Protein AF-A0AAV0UCT6-F1 (afdb_monomer_lite)

Organism: NCBI:txid86335

Sequence (221 aa):
MMLQVTSLDAALQLFTTVQDNVTNFAAKSTTKPVVVLYLPQEPDRKQKRELQKLLVPIAFLFRGRDDITLVQLSLSEITQSSLAVFKNRTEVVRVTMGSELKDWINTLAKQIGWSPDCPDETQVHNYLSPINAEELLGTKSVQRIKDVHDFPGHIACDDASESELVVPVLSKQRDVIALIDLDCPQKNGFSAEDERTLVKVARIMADACDWDNVKMRYTQP

InterPro domains:
  IPR000614 Free Met sulfoxide reductase conserved site [PS01320] (147-164)
  IPR029016 GAF-like domain superfamily [G3DSA:3.30.450.40] (136-208)

Radius of gyration: 20.02 Å; chains: 1; bounding box: 49×29×54 Å

pLDDT: mean 78.7, std 13.97, range [35.66, 96.12]

Secondary structure (DSSP, 8-state):
------HHHHHHTTSEEE-TT---HHHHTTTS-EEEEEEESS--HHHHHHHHHTHHHHHHHHTT-SSSEEEEEEETT--S-EEEEEETTEEEEEEEBTB-HHHHHHHHHHHH--BTTB-SGGGGGGTTS-TTHHHHHHH---EEES-GGGSTT---SSTT-SEEEEEEEE-TT--EEEEEEEEESSTT---HHHHHHHHHHHHHHHHHS-GGGS-------

Foldseek 3Di:
DDDPQDLLNVLCVLAAEDDPVPPQLLVVQEQAKEKEKEEAQDDDPVQVVLSVVCSQVSSQFRPPDPRYHHHYYYDNPDPWIKIWIHHNSDGPDIDTRPPPPLVRSQVVCVPRNGGPNARDSLQPLQSQADPPNVCCQPVVDKDWFQAQVVRPSHDHPDNLFGIKTKHFQAAPVRFGADIDIDGDNHGRPDDVVNNVVVNVVSPCVNVVDPSVVVPDGPDGD

Structure (mmCIF, N/CA/C/O backbone):
data_AF-A0AAV0UCT6-F1
#
_entry.id   AF-A0AAV0UCT6-F1
#
loop_
_atom_site.group_PDB
_atom_site.id
_atom_site.type_symbol
_atom_site.label_atom_id
_atom_site.label_alt_id
_atom_site.label_comp_id
_atom_site.label_asym_id
_atom_site.label_entity_id
_atom_site.label_seq_id
_atom_site.pdbx_PDB_ins_code
_atom_site.Cartn_x
_atom_site.Cartn_y
_atom_site.Cartn_z
_atom_site.occupancy
_atom_site.B_iso_or_equiv
_atom_site.auth_seq_id
_atom_site.auth_comp_id
_atom_site.auth_asym_id
_atom_site.auth_atom_id
_atom_site.pdbx_PDB_model_num
ATOM 1 N N . MET A 1 1 ? -26.971 -5.515 -14.403 1.00 35.66 1 MET A N 1
ATOM 2 C CA . MET A 1 1 ? -25.983 -4.423 -14.306 1.00 35.66 1 MET A CA 1
ATOM 3 C C . MET A 1 1 ? -25.075 -4.764 -13.133 1.00 35.66 1 MET A C 1
ATOM 5 O O . MET A 1 1 ? -25.523 -4.654 -12.001 1.00 35.66 1 MET A O 1
ATOM 9 N N . MET A 1 2 ? -23.890 -5.332 -13.378 1.00 38.28 2 MET A N 1
ATOM 10 C CA . MET A 1 2 ? -22.922 -5.572 -12.300 1.00 38.28 2 MET A CA 1
ATOM 11 C C . MET A 1 2 ? -22.392 -4.209 -11.852 1.00 38.28 2 MET A C 1
ATOM 13 O O . MET A 1 2 ? -21.834 -3.481 -12.669 1.00 38.28 2 MET A O 1
ATOM 17 N N . LEU A 1 3 ? -22.624 -3.840 -10.592 1.00 42.44 3 LEU A N 1
ATOM 18 C CA . LEU A 1 3 ? -21.946 -2.702 -9.974 1.00 42.44 3 LEU A CA 1
ATOM 19 C C . LEU A 1 3 ? -20.446 -3.012 -10.000 1.00 42.44 3 LEU A C 1
ATOM 21 O O . LEU A 1 3 ? -20.015 -3.994 -9.399 1.00 42.44 3 LEU A O 1
ATOM 25 N N . GLN A 1 4 ? -19.665 -2.227 -10.743 1.00 45.09 4 GLN A N 1
ATOM 26 C CA . GLN A 1 4 ? -18.210 -2.301 -10.653 1.00 45.09 4 GLN A CA 1
ATOM 27 C C . GLN A 1 4 ? -17.818 -1.893 -9.231 1.00 45.09 4 GLN A C 1
ATOM 29 O O . GLN A 1 4 ? -18.042 -0.752 -8.834 1.00 45.09 4 GLN A O 1
ATOM 34 N N . VAL A 1 5 ? -17.278 -2.841 -8.465 1.00 54.28 5 VAL A N 1
ATOM 35 C CA . VAL A 1 5 ? -16.683 -2.587 -7.150 1.00 54.28 5 VAL A CA 1
ATOM 36 C C . VAL A 1 5 ? -15.477 -1.681 -7.379 1.00 54.28 5 VAL A C 1
ATOM 38 O O . VAL A 1 5 ? -14.562 -2.047 -8.117 1.00 54.28 5 VAL A O 1
ATOM 41 N N . THR A 1 6 ? -15.492 -0.477 -6.812 1.00 65.81 6 THR A N 1
ATOM 42 C CA . THR A 1 6 ? -14.347 0.433 -6.910 1.00 65.81 6 THR A CA 1
ATOM 43 C C . THR A 1 6 ? -13.219 -0.045 -5.995 1.00 65.81 6 THR A C 1
ATOM 45 O O . THR A 1 6 ? -13.454 -0.788 -5.041 1.00 65.81 6 THR A O 1
ATOM 48 N N . SER A 1 7 ? -11.982 0.405 -6.228 1.00 63.56 7 SER A N 1
ATOM 49 C CA . SER A 1 7 ? -10.866 0.088 -5.325 1.00 63.56 7 SER A CA 1
ATOM 50 C C . SER A 1 7 ? -11.164 0.524 -3.884 1.00 63.56 7 SER A C 1
ATOM 52 O O . SER A 1 7 ? -10.821 -0.195 -2.950 1.00 63.56 7 SER A O 1
ATOM 54 N N . LEU A 1 8 ? -11.881 1.646 -3.711 1.00 68.25 8 LEU A N 1
ATOM 55 C CA . LEU A 1 8 ? -12.386 2.121 -2.418 1.00 68.25 8 LEU A CA 1
ATOM 56 C C . LEU A 1 8 ? -13.357 1.147 -1.770 1.00 68.25 8 LEU A C 1
ATOM 58 O O . LEU A 1 8 ? -13.192 0.835 -0.595 1.00 68.25 8 LEU A O 1
ATOM 62 N N . ASP A 1 9 ? -14.304 0.613 -2.532 1.00 72.44 9 ASP A N 1
ATOM 63 C CA . ASP A 1 9 ? -15.238 -0.383 -2.011 1.00 72.44 9 ASP A CA 1
ATOM 64 C C . ASP A 1 9 ? -14.500 -1.649 -1.553 1.00 72.44 9 ASP A C 1
ATOM 66 O O . ASP A 1 9 ? -14.828 -2.199 -0.506 1.00 72.44 9 ASP A O 1
ATOM 70 N N . ALA A 1 10 ? -13.465 -2.080 -2.282 1.00 70.00 10 ALA A N 1
ATOM 71 C CA . ALA A 1 10 ? -12.645 -3.230 -1.901 1.00 70.00 10 ALA A CA 1
ATOM 72 C C . ALA A 1 10 ? -11.823 -2.985 -0.619 1.00 70.00 10 ALA A C 1
ATOM 74 O O . ALA A 1 10 ? -11.766 -3.857 0.243 1.00 70.00 10 ALA A O 1
ATOM 75 N N . ALA A 1 11 ? -11.223 -1.803 -0.439 1.00 72.62 11 ALA A N 1
ATOM 76 C CA . ALA A 1 11 ? -10.505 -1.491 0.803 1.00 72.62 11 ALA A CA 1
ATOM 77 C C . ALA A 1 11 ? -11.456 -1.339 1.998 1.00 72.62 11 ALA A C 1
ATOM 79 O O . ALA A 1 11 ? -11.152 -1.796 3.098 1.00 72.62 11 ALA A O 1
ATOM 80 N N . LEU A 1 12 ? -12.635 -0.743 1.790 1.00 81.12 12 LEU A N 1
ATOM 81 C CA . LEU A 1 12 ? -13.651 -0.621 2.834 1.00 81.12 12 LEU A CA 1
ATOM 82 C C . LEU A 1 12 ? -14.215 -1.983 3.262 1.00 81.12 12 LEU A C 1
ATOM 84 O O . LEU A 1 12 ? -14.676 -2.098 4.394 1.00 81.12 12 LEU A O 1
ATOM 88 N N . GLN A 1 13 ? -14.124 -3.026 2.430 1.00 84.25 13 GLN A N 1
ATOM 89 C CA . GLN A 1 13 ? -14.485 -4.396 2.826 1.00 84.25 13 GLN A CA 1
ATOM 90 C C . GLN A 1 13 ? -13.570 -4.984 3.911 1.00 84.25 13 GLN A C 1
ATOM 92 O O . GLN A 1 13 ? -13.975 -5.941 4.568 1.00 84.25 13 GLN A O 1
ATOM 97 N N . LEU A 1 14 ? -12.385 -4.409 4.160 1.00 83.88 14 LEU A N 1
ATOM 98 C CA . LEU A 1 14 ? -11.574 -4.770 5.331 1.00 83.88 14 LEU A CA 1
ATOM 99 C C . LEU A 1 14 ? -12.285 -4.417 6.647 1.00 83.88 14 LEU A C 1
ATOM 101 O O . LEU A 1 14 ? -12.036 -5.041 7.676 1.00 83.88 14 LEU A O 1
ATOM 105 N N . PHE A 1 15 ? -13.175 -3.420 6.625 1.00 89.25 15 PHE A N 1
ATOM 106 C CA . PHE A 1 15 ? -13.893 -2.944 7.797 1.00 89.25 15 PHE A CA 1
ATOM 107 C C . PHE A 1 15 ? -15.280 -3.571 7.887 1.00 89.25 15 PHE A C 1
ATOM 109 O O . PHE A 1 15 ? -16.102 -3.470 6.974 1.00 89.25 15 PHE A O 1
ATOM 116 N N . THR A 1 16 ? -15.600 -4.122 9.056 1.00 90.00 16 THR A N 1
ATOM 117 C CA . THR A 1 16 ? -16.972 -4.553 9.336 1.00 90.00 16 THR A CA 1
ATOM 118 C C . THR A 1 16 ? -17.859 -3.327 9.552 1.00 90.00 16 THR A C 1
ATOM 120 O O . THR A 1 16 ? -17.607 -2.532 10.459 1.00 90.00 16 THR A O 1
ATOM 123 N N . THR A 1 17 ? -18.908 -3.168 8.744 1.00 88.62 17 THR A N 1
ATOM 124 C CA . THR A 1 17 ? -19.883 -2.081 8.912 1.00 88.62 17 THR A CA 1
ATOM 125 C C . THR A 1 17 ? -20.728 -2.297 10.156 1.00 88.62 17 THR A C 1
ATOM 127 O O . THR A 1 17 ? -21.303 -3.368 10.354 1.00 88.62 17 THR A O 1
ATOM 130 N N . VAL A 1 18 ? -20.829 -1.264 10.986 1.00 87.19 18 VAL A N 1
ATOM 131 C CA . VAL A 1 18 ? -21.624 -1.281 12.212 1.00 87.19 18 VAL A CA 1
ATOM 132 C C . VAL A 1 18 ? -22.721 -0.223 12.138 1.00 87.19 18 VAL A C 1
ATOM 134 O O . VAL A 1 18 ? -22.482 0.898 11.702 1.00 87.19 18 VAL A O 1
ATOM 137 N N . GLN A 1 19 ? -23.931 -0.604 12.557 1.00 73.88 19 GLN A N 1
ATOM 138 C CA . GLN A 1 19 ? -25.081 0.295 12.682 1.00 73.88 19 GLN A CA 1
ATOM 139 C C . GLN A 1 19 ? -25.091 0.992 14.055 1.00 73.88 19 GLN A C 1
ATOM 141 O O . GLN A 1 19 ? -24.627 0.420 15.046 1.00 73.88 19 GLN A O 1
ATOM 146 N N . ASP A 1 20 ? -25.673 2.191 14.101 1.00 59.75 20 ASP A N 1
ATOM 147 C CA . ASP A 1 20 ? -25.663 3.205 15.178 1.00 59.75 20 ASP A CA 1
ATOM 148 C C . ASP A 1 20 ? -25.891 2.701 16.612 1.00 59.75 20 ASP A C 1
ATOM 150 O O . ASP A 1 20 ? -25.432 3.309 17.578 1.00 59.75 20 ASP A O 1
ATOM 154 N N . ASN A 1 21 ? -26.538 1.549 16.779 1.00 55.75 21 ASN A N 1
ATOM 155 C CA . ASN A 1 21 ? -26.885 0.989 18.086 1.00 55.75 21 ASN A CA 1
ATOM 156 C C . ASN A 1 21 ? -25.734 0.224 18.773 1.00 55.75 21 ASN A C 1
ATOM 158 O O . ASN A 1 21 ? -25.908 -0.269 19.888 1.00 55.75 21 ASN A O 1
ATOM 162 N N . VAL A 1 22 ? -24.559 0.097 18.141 1.00 56.59 22 VAL A N 1
ATOM 163 C CA . VAL A 1 22 ? -23.404 -0.647 18.682 1.00 56.59 22 VAL A CA 1
ATOM 164 C C . VAL A 1 22 ? -22.189 0.273 18.850 1.00 56.59 22 VAL A C 1
ATOM 166 O O . VAL A 1 22 ? -21.146 0.092 18.230 1.00 56.59 22 VAL A O 1
ATOM 169 N N . THR A 1 23 ? -22.319 1.274 19.717 1.00 61.88 23 THR A N 1
ATOM 170 C CA . THR A 1 23 ? -21.329 2.352 19.915 1.00 61.88 23 THR A CA 1
ATOM 171 C C . THR A 1 23 ? -20.279 2.084 20.994 1.00 61.88 23 THR A C 1
ATOM 173 O O . THR A 1 23 ? -19.326 2.850 21.122 1.00 61.88 23 THR A O 1
ATOM 176 N N . ASN A 1 24 ? -20.373 0.989 21.759 1.00 79.00 24 ASN A N 1
ATOM 177 C CA . ASN A 1 24 ? -19.387 0.708 22.809 1.00 79.00 24 ASN A CA 1
ATOM 178 C C . ASN A 1 24 ? -18.136 -0.015 22.267 1.00 79.00 24 ASN A C 1
ATOM 180 O O . ASN A 1 24 ? -17.818 -1.138 22.664 1.00 79.00 24 ASN A O 1
ATOM 184 N N . PHE A 1 25 ? -17.426 0.625 21.332 1.00 8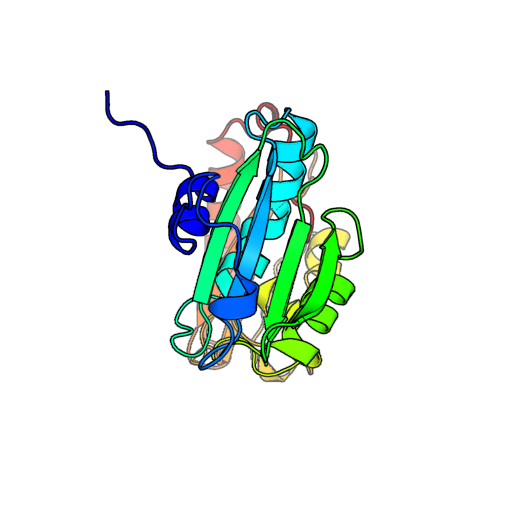3.81 25 PHE A N 1
ATOM 185 C CA . PHE A 1 25 ? -16.155 0.126 20.787 1.00 83.81 25 PHE A CA 1
ATOM 186 C C . PHE A 1 25 ? -15.089 -0.040 21.874 1.00 83.81 25 PHE A C 1
ATOM 188 O O . PHE A 1 25 ? -14.307 -0.987 21.839 1.00 83.81 25 PHE A O 1
ATOM 195 N N . ALA A 1 26 ? -15.133 0.817 22.895 1.00 79.75 26 ALA A N 1
ATOM 196 C CA . ALA A 1 26 ? -14.354 0.672 24.114 1.00 79.75 26 ALA A CA 1
ATOM 197 C C . ALA A 1 26 ? -14.572 -0.702 24.777 1.00 79.75 26 ALA A C 1
ATOM 199 O O . ALA A 1 26 ? -13.616 -1.435 25.007 1.00 79.75 26 ALA A O 1
ATOM 200 N N . ALA A 1 27 ? -15.812 -1.124 25.030 1.00 81.56 27 ALA A N 1
ATOM 201 C CA . ALA A 1 27 ? -16.064 -2.434 25.637 1.00 81.56 27 ALA A CA 1
ATOM 202 C C . ALA A 1 27 ? -15.547 -3.612 24.792 1.00 81.56 27 ALA A C 1
ATOM 204 O O . ALA A 1 27 ? -15.222 -4.658 25.355 1.00 81.56 27 ALA A O 1
ATOM 205 N N . LYS A 1 28 ? -15.441 -3.439 23.468 1.00 81.81 28 LYS A N 1
ATOM 206 C CA . LYS A 1 28 ? -14.914 -4.448 22.539 1.00 81.81 28 LYS A CA 1
ATOM 207 C C . LYS A 1 28 ? -13.382 -4.501 22.487 1.00 81.81 28 LYS A C 1
ATOM 209 O O . LYS A 1 28 ? -12.846 -5.499 22.022 1.00 81.81 28 LYS A O 1
ATOM 214 N N . SER A 1 29 ? -12.674 -3.488 22.991 1.00 86.25 29 SER A N 1
ATOM 215 C CA . SER A 1 29 ? -11.206 -3.408 22.936 1.00 86.25 29 SER A CA 1
ATOM 216 C C . SER A 1 29 ? -10.485 -4.062 24.122 1.00 86.25 29 SER A C 1
ATOM 218 O O . SER A 1 29 ? -9.395 -3.644 24.514 1.00 86.25 29 SER A O 1
ATOM 220 N N . THR A 1 30 ? -11.106 -5.072 24.736 1.00 83.06 30 THR A N 1
ATOM 221 C CA . THR A 1 30 ? -10.567 -5.793 25.902 1.00 83.06 30 THR A CA 1
ATOM 222 C C . THR A 1 30 ? -9.551 -6.867 25.536 1.00 83.06 30 THR A C 1
ATOM 224 O O . THR A 1 30 ? -8.668 -7.148 26.338 1.00 83.06 30 THR A O 1
ATOM 227 N N . THR A 1 31 ? -9.677 -7.478 24.356 1.00 85.62 31 THR A N 1
ATOM 228 C CA . THR A 1 31 ? -8.807 -8.575 23.900 1.00 85.62 31 THR A CA 1
ATOM 229 C C . THR A 1 31 ? -7.860 -8.144 22.789 1.00 85.62 31 THR A C 1
ATOM 231 O O . THR A 1 31 ? -6.692 -8.518 22.805 1.00 85.62 31 THR A O 1
ATOM 234 N N . LYS A 1 32 ? -8.353 -7.350 21.836 1.00 92.31 32 LYS A N 1
ATOM 235 C CA . LYS A 1 32 ? -7.601 -6.811 20.700 1.00 92.31 32 LYS A CA 1
ATOM 236 C C . LYS A 1 32 ? -7.924 -5.326 20.535 1.00 92.31 32 LYS A C 1
ATOM 238 O O . LYS A 1 32 ? -9.047 -4.923 20.855 1.00 92.31 32 LYS A O 1
ATOM 243 N N . PRO A 1 33 ? -6.985 -4.494 20.052 1.00 95.44 33 PRO A N 1
ATOM 244 C CA . PRO A 1 33 ? -7.296 -3.119 19.690 1.00 95.44 33 PRO A CA 1
ATOM 245 C C . PRO A 1 33 ? -8.432 -3.070 18.665 1.00 95.44 33 PRO A C 1
ATOM 247 O O . PRO A 1 33 ? -8.480 -3.885 17.743 1.00 95.44 33 PRO A O 1
ATOM 250 N N . VAL A 1 34 ? -9.334 -2.102 18.812 1.00 94.81 34 VAL A N 1
ATOM 251 C CA . VAL A 1 34 ? -10.403 -1.850 17.839 1.00 94.81 34 VAL A CA 1
ATOM 252 C C . VAL A 1 34 ? -10.076 -0.560 17.109 1.00 94.81 34 VAL A C 1
ATOM 254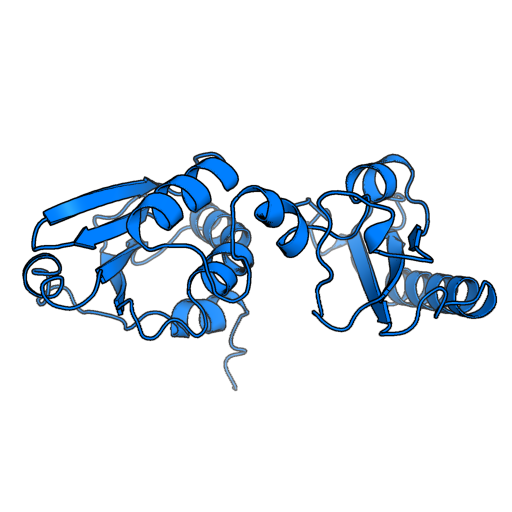 O O . VAL A 1 34 ? -9.967 0.493 17.736 1.00 94.81 34 VAL A O 1
ATOM 257 N N . VAL A 1 35 ? -9.923 -0.642 15.795 1.00 94.00 35 VAL A N 1
ATOM 258 C CA . VAL A 1 35 ? -9.739 0.508 14.918 1.00 94.00 35 VAL A CA 1
ATOM 259 C C . VAL A 1 35 ? -11.082 0.836 14.280 1.00 94.00 35 VAL A C 1
ATOM 261 O O . VAL A 1 35 ? -11.684 -0.005 13.611 1.00 94.00 35 VAL A O 1
ATOM 264 N N . VAL A 1 36 ? -11.561 2.056 14.508 1.00 93.25 36 VAL A N 1
ATOM 265 C CA . VAL A 1 36 ? -12.860 2.525 14.021 1.00 93.25 36 VAL A CA 1
ATOM 266 C C . VAL A 1 36 ? -12.653 3.602 12.970 1.00 93.25 36 VAL A C 1
ATOM 268 O O . VAL A 1 36 ? -12.118 4.666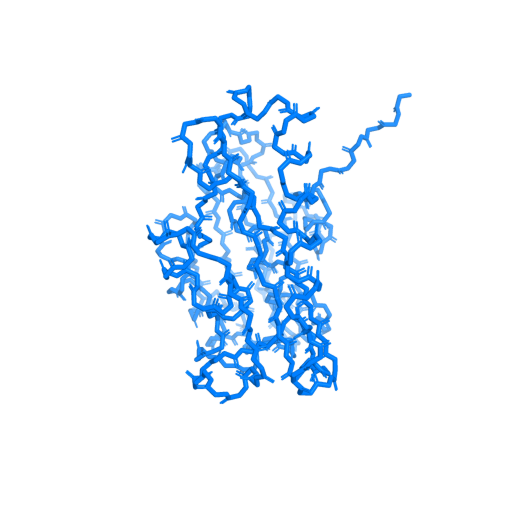 13.278 1.00 93.25 36 VAL A O 1
ATOM 271 N N . LEU A 1 37 ? -13.093 3.328 11.744 1.00 92.12 37 LEU A N 1
ATOM 272 C CA . LEU A 1 37 ? -13.183 4.282 10.648 1.00 92.12 37 LEU A CA 1
ATOM 273 C C . LEU A 1 37 ? -14.532 5.002 10.714 1.00 92.12 37 LEU A C 1
ATOM 275 O O . LEU A 1 37 ? -15.584 4.411 10.481 1.00 92.12 37 LEU A O 1
ATOM 279 N N . TYR A 1 38 ? -14.493 6.286 11.032 1.00 91.38 38 TYR A N 1
ATOM 280 C CA . TYR A 1 38 ? -15.647 7.173 11.037 1.00 91.38 38 TYR A CA 1
ATOM 281 C C . TYR A 1 38 ? -15.768 7.840 9.671 1.00 91.38 38 TYR A C 1
ATOM 283 O O . TYR A 1 38 ? -14.811 8.468 9.210 1.00 91.38 38 TYR A O 1
ATOM 291 N N . LEU A 1 39 ? -16.936 7.722 9.041 1.00 89.69 39 LEU A N 1
ATOM 292 C CA . LEU A 1 39 ? -17.226 8.274 7.718 1.00 89.69 39 LEU A CA 1
ATOM 293 C C . LEU A 1 39 ? -18.495 9.141 7.747 1.00 89.69 39 LEU A C 1
ATOM 295 O O . LEU A 1 39 ? -19.440 8.826 8.473 1.00 89.69 39 LEU A O 1
ATOM 299 N N . PRO A 1 40 ? -18.564 10.207 6.935 1.00 88.94 40 PRO A N 1
ATOM 300 C CA . PRO A 1 40 ? -19.839 10.827 6.596 1.00 88.94 40 PRO A CA 1
ATOM 301 C C . PRO A 1 40 ? -20.751 9.806 5.907 1.00 88.94 40 PRO A C 1
ATOM 303 O O . PRO A 1 40 ? -20.285 9.057 5.049 1.00 88.94 40 PRO A O 1
ATOM 306 N N . GLN A 1 41 ? -22.043 9.793 6.240 1.00 86.69 41 GLN A N 1
ATOM 307 C CA . GLN A 1 41 ? -23.016 8.886 5.611 1.00 86.69 41 GLN A CA 1
ATOM 308 C C . GLN A 1 41 ? -23.176 9.137 4.101 1.00 86.69 41 GLN A C 1
ATOM 310 O O . GLN A 1 41 ? -23.292 8.196 3.319 1.00 86.69 41 GLN A O 1
ATOM 315 N N . GLU A 1 42 ? -23.117 10.402 3.684 1.00 85.69 42 GLU A N 1
ATOM 316 C CA . GLU A 1 42 ? -23.150 10.810 2.279 1.00 85.69 42 GLU A CA 1
ATOM 317 C C . GLU A 1 42 ? -21.969 11.742 1.986 1.00 85.69 42 GLU A C 1
ATOM 319 O O . GLU A 1 42 ? -22.114 12.965 2.006 1.00 85.69 42 GLU A O 1
ATOM 324 N N . PRO A 1 43 ? -20.765 11.189 1.748 1.00 81.38 43 PRO A N 1
ATOM 325 C CA . PRO A 1 43 ? -19.588 12.014 1.574 1.00 81.38 43 PRO A CA 1
ATOM 326 C C . PRO A 1 43 ? -19.659 12.786 0.252 1.00 81.38 43 PRO A C 1
ATOM 328 O O . PRO A 1 43 ? -19.954 12.229 -0.815 1.00 81.38 43 PRO A O 1
ATOM 331 N N . ASP A 1 44 ? -19.338 14.073 0.319 1.00 80.88 44 ASP A N 1
ATOM 332 C CA . ASP A 1 44 ? -19.227 14.946 -0.837 1.00 80.88 44 ASP A CA 1
ATOM 333 C C . ASP A 1 44 ? -18.035 14.550 -1.736 1.00 80.88 44 ASP A C 1
ATOM 335 O O . ASP A 1 44 ? -17.228 13.656 -1.449 1.00 80.88 44 ASP A O 1
ATOM 339 N N . ARG A 1 45 ? -17.902 15.228 -2.879 1.00 73.00 45 ARG A N 1
ATOM 340 C CA . ARG A 1 45 ? -16.832 14.942 -3.847 1.00 73.00 45 ARG A CA 1
ATOM 341 C C . ARG A 1 45 ? -15.424 15.149 -3.269 1.00 73.00 45 ARG A C 1
ATOM 343 O O . ARG A 1 45 ? -14.498 14.454 -3.688 1.00 73.00 45 ARG A O 1
ATOM 350 N N . LYS A 1 46 ? -15.241 16.114 -2.366 1.00 74.94 46 LYS A N 1
ATOM 351 C CA . LYS A 1 46 ? -13.949 16.414 -1.739 1.00 74.94 46 LYS A CA 1
ATOM 352 C C . LYS A 1 46 ? -13.597 15.313 -0.741 1.00 74.94 46 LYS A C 1
ATOM 354 O O . LYS A 1 46 ? -12.511 14.753 -0.832 1.00 74.94 46 LYS A O 1
ATOM 359 N N . GLN A 1 47 ? -14.534 14.939 0.124 1.00 77.88 47 GLN A N 1
ATOM 360 C CA . GLN A 1 47 ? -14.383 13.867 1.107 1.00 77.88 47 GLN A CA 1
ATOM 361 C C . GLN A 1 47 ? -14.083 12.519 0.435 1.00 77.88 47 GLN A C 1
ATOM 363 O O . GLN A 1 47 ? -13.170 11.814 0.859 1.00 77.88 47 GLN A O 1
ATOM 368 N N . LYS A 1 48 ? -14.763 12.191 -0.674 1.00 74.62 48 LYS A N 1
ATOM 369 C CA . LYS A 1 48 ? -14.464 10.985 -1.471 1.00 74.62 48 LYS A CA 1
ATOM 370 C C . LYS A 1 48 ? -13.043 10.979 -2.038 1.00 74.62 48 LYS A C 1
ATOM 372 O O . LYS A 1 48 ? -12.384 9.945 -2.009 1.00 74.62 48 LYS A O 1
ATOM 377 N N . ARG A 1 49 ? -12.556 12.119 -2.539 1.00 69.69 49 ARG A N 1
ATOM 378 C CA . ARG A 1 49 ? -11.180 12.247 -3.049 1.00 69.69 49 ARG A CA 1
ATOM 379 C C . ARG A 1 49 ? -10.135 12.098 -1.949 1.00 69.69 49 ARG A C 1
ATOM 381 O O . ARG A 1 49 ? -9.123 11.453 -2.184 1.00 69.69 49 ARG A O 1
ATOM 388 N N . GLU A 1 50 ? -10.375 12.667 -0.770 1.00 71.62 50 GLU A N 1
ATOM 389 C CA . GLU A 1 50 ? -9.462 12.491 0.364 1.00 71.62 50 GLU A CA 1
ATOM 390 C C . GLU A 1 50 ? -9.408 11.026 0.815 1.00 71.62 50 GLU A C 1
ATOM 392 O O . GLU A 1 50 ? -8.322 10.488 0.991 1.00 71.62 50 GLU A O 1
ATOM 397 N N . LEU A 1 51 ? -10.551 10.334 0.888 1.00 73.62 51 LEU A N 1
ATOM 398 C CA . LEU A 1 51 ? -10.588 8.897 1.191 1.00 73.62 51 LEU A CA 1
ATOM 399 C C . LEU A 1 51 ? -9.832 8.048 0.159 1.00 73.62 51 LEU A C 1
ATOM 401 O O . LEU A 1 51 ? -9.147 7.101 0.532 1.00 73.62 51 LEU A O 1
ATOM 405 N N . GLN A 1 52 ? -9.918 8.393 -1.130 1.00 70.69 52 GLN A N 1
ATOM 406 C CA . GLN A 1 52 ? -9.213 7.668 -2.193 1.00 70.69 52 GLN A CA 1
ATOM 407 C C . GLN A 1 52 ? -7.688 7.726 -2.059 1.00 70.69 52 GLN A C 1
ATOM 409 O O . GLN A 1 52 ? -7.031 6.728 -2.338 1.00 70.69 52 GLN A O 1
ATOM 414 N N . LYS A 1 53 ? -7.121 8.850 -1.604 1.00 68.00 53 LYS A N 1
ATOM 415 C CA . LYS A 1 53 ? -5.666 8.975 -1.382 1.00 68.00 53 LYS A CA 1
ATOM 416 C C . LYS A 1 53 ? -5.159 8.035 -0.290 1.00 68.00 53 LYS A C 1
ATOM 418 O O . LYS A 1 53 ? -4.012 7.616 -0.299 1.00 68.00 53 LYS A O 1
ATOM 423 N N . LEU A 1 54 ? -6.034 7.702 0.650 1.00 66.31 54 LEU A N 1
ATOM 424 C CA . LEU A 1 54 ? -5.707 6.925 1.839 1.00 66.31 54 LEU A CA 1
ATOM 425 C C . LEU A 1 54 ? -5.933 5.429 1.640 1.00 66.31 54 LEU A C 1
ATOM 427 O O . LEU A 1 54 ? -5.587 4.638 2.510 1.00 66.31 54 LEU A O 1
ATOM 431 N N . LEU A 1 55 ? -6.497 5.046 0.494 1.00 66.94 55 LEU A N 1
ATOM 432 C CA . LEU A 1 55 ? -6.836 3.676 0.151 1.00 66.94 55 LEU A CA 1
ATOM 433 C C . LEU A 1 55 ? -5.664 2.719 0.353 1.00 66.94 55 LEU A C 1
ATOM 435 O O . LEU A 1 55 ? -5.783 1.734 1.075 1.00 66.94 55 LEU A O 1
ATOM 439 N N . VAL A 1 56 ? -4.556 3.023 -0.318 1.00 64.50 56 VAL A N 1
ATOM 440 C CA . VAL A 1 56 ? -3.365 2.180 -0.352 1.00 64.50 56 VAL A CA 1
ATOM 441 C C . VAL A 1 56 ? -2.740 2.105 1.046 1.00 64.50 56 VAL A C 1
ATOM 443 O O . VAL A 1 56 ? -2.638 0.994 1.558 1.00 64.50 56 VAL A O 1
ATOM 446 N N . PRO A 1 57 ? -2.472 3.229 1.744 1.00 66.38 57 PRO A N 1
ATOM 447 C CA . PRO A 1 57 ? -1.990 3.205 3.126 1.00 66.38 57 PRO A CA 1
ATOM 448 C C . PRO A 1 57 ? -2.868 2.425 4.115 1.00 66.38 57 PRO A C 1
ATOM 450 O O . PRO A 1 57 ? -2.357 1.670 4.938 1.00 66.38 57 PRO A O 1
ATOM 453 N N . ILE A 1 58 ? -4.193 2.611 4.057 1.00 71.00 58 ILE A N 1
ATOM 454 C CA . ILE A 1 58 ? -5.157 1.947 4.949 1.00 71.00 58 ILE A CA 1
ATOM 455 C C . ILE A 1 58 ? -5.177 0.448 4.677 1.00 71.00 58 ILE A C 1
ATOM 457 O O . ILE A 1 58 ? -5.087 -0.350 5.610 1.00 71.00 58 ILE A O 1
ATOM 461 N N . ALA A 1 59 ? -5.316 0.068 3.404 1.00 68.75 59 ALA A N 1
ATOM 462 C CA . ALA A 1 59 ? -5.335 -1.331 3.013 1.00 68.75 59 ALA A CA 1
ATOM 463 C C . ALA A 1 59 ? -4.042 -2.010 3.452 1.00 68.75 59 ALA A C 1
ATOM 465 O O . ALA A 1 59 ? -4.076 -3.098 4.004 1.00 68.75 59 ALA A O 1
ATOM 466 N N . PHE A 1 60 ? -2.920 -1.331 3.293 1.00 71.19 60 PHE A N 1
ATOM 467 C CA . PHE A 1 60 ? -1.614 -1.856 3.618 1.00 71.19 60 PHE A CA 1
ATOM 468 C C . PHE A 1 60 ? -1.344 -2.001 5.126 1.00 71.19 60 PHE A C 1
ATOM 470 O O . PHE A 1 60 ? -0.882 -3.048 5.580 1.00 71.19 60 PHE A O 1
ATOM 477 N N . LEU A 1 61 ? -1.692 -0.991 5.932 1.00 80.44 61 LEU A N 1
ATOM 478 C CA . LEU A 1 61 ? -1.479 -1.034 7.382 1.00 80.44 61 LEU A CA 1
ATOM 479 C C . LEU A 1 61 ? -2.334 -2.110 8.073 1.00 80.44 61 LEU A C 1
ATOM 481 O O . LEU A 1 61 ? -1.947 -2.632 9.119 1.00 80.44 61 LEU A O 1
ATOM 485 N N . PHE A 1 62 ? -3.512 -2.415 7.522 1.00 84.62 62 PHE A N 1
ATOM 486 C CA . PHE A 1 62 ? -4.504 -3.255 8.194 1.00 84.62 62 PHE A CA 1
ATOM 487 C C . PHE A 1 62 ? -4.739 -4.628 7.557 1.00 84.62 62 PHE A C 1
ATOM 489 O O . PHE A 1 62 ? -5.323 -5.502 8.202 1.00 84.62 62 PHE A O 1
ATOM 496 N N . ARG A 1 63 ? -4.333 -4.846 6.303 1.00 78.62 63 ARG A N 1
ATOM 497 C CA . ARG A 1 63 ? -4.539 -6.124 5.612 1.00 78.62 63 ARG A CA 1
ATOM 498 C C . ARG A 1 63 ? -3.811 -7.255 6.333 1.00 78.62 63 ARG A C 1
ATOM 500 O O . ARG A 1 63 ? -2.698 -7.097 6.814 1.00 78.62 63 ARG A O 1
ATOM 507 N N . GLY A 1 64 ? -4.473 -8.410 6.419 1.00 75.81 64 GLY A N 1
ATOM 508 C CA . GLY A 1 64 ? -3.896 -9.622 7.010 1.00 75.81 64 GLY A CA 1
ATOM 509 C C . GLY A 1 64 ? -3.701 -9.574 8.529 1.00 75.81 64 GLY A C 1
ATOM 510 O O . GLY A 1 64 ? -3.261 -10.564 9.105 1.00 75.81 64 GLY A O 1
ATOM 511 N N . ARG A 1 65 ? -4.054 -8.466 9.191 1.00 83.50 65 ARG A N 1
ATOM 512 C CA . ARG A 1 65 ? -3.957 -8.322 10.643 1.00 83.50 65 ARG A CA 1
ATOM 513 C C . ARG A 1 65 ? -5.123 -9.038 11.318 1.00 83.50 65 ARG A C 1
ATOM 515 O O . ARG A 1 65 ? -6.265 -8.588 11.248 1.00 83.50 65 ARG A O 1
ATOM 522 N N . ASP A 1 66 ? -4.840 -10.140 11.998 1.00 87.12 66 ASP A N 1
ATOM 523 C CA . ASP A 1 66 ? -5.823 -10.851 12.815 1.00 87.12 66 ASP A CA 1
ATOM 524 C C . ASP A 1 66 ? -5.835 -10.363 14.272 1.00 87.12 66 ASP A C 1
ATOM 526 O O . ASP A 1 66 ? -6.778 -10.635 15.013 1.00 87.12 66 ASP A O 1
ATOM 530 N N . ASP A 1 67 ? -4.818 -9.622 14.699 1.00 90.75 67 ASP A N 1
ATOM 531 C CA . ASP A 1 67 ? -4.589 -9.129 16.056 1.00 90.75 67 ASP A CA 1
ATOM 532 C C . ASP A 1 67 ? -5.248 -7.767 16.352 1.00 90.75 67 ASP A C 1
ATOM 534 O O . ASP A 1 67 ? -5.234 -7.319 17.499 1.00 90.75 67 ASP A O 1
ATOM 538 N N . ILE A 1 68 ? -5.906 -7.153 15.363 1.00 93.19 68 ILE A N 1
ATOM 539 C CA . ILE A 1 68 ? -6.762 -5.965 15.513 1.00 93.19 68 ILE A CA 1
ATOM 540 C C . ILE A 1 68 ? -8.168 -6.230 14.977 1.00 93.19 68 ILE A C 1
ATOM 542 O O . ILE A 1 68 ? -8.397 -7.115 14.162 1.00 93.19 68 ILE A O 1
ATOM 546 N N . THR A 1 69 ? -9.139 -5.447 15.438 1.00 92.69 69 THR A N 1
ATOM 547 C CA . THR A 1 69 ? -10.510 -5.464 14.912 1.00 92.69 69 THR A CA 1
ATOM 548 C C . THR A 1 69 ? -10.774 -4.189 14.124 1.00 92.69 69 THR A C 1
ATOM 550 O O . THR A 1 69 ? -10.628 -3.099 14.672 1.00 92.69 69 THR A O 1
ATOM 553 N N . LEU A 1 70 ? -11.201 -4.317 12.868 1.00 92.44 70 LEU A N 1
ATOM 554 C CA . LEU A 1 70 ? -11.501 -3.191 11.981 1.00 92.44 70 LEU A CA 1
ATOM 555 C C . LEU A 1 70 ? -13.011 -2.991 11.854 1.00 92.44 70 LEU A C 1
ATOM 557 O O . LEU A 1 70 ? -13.749 -3.898 11.458 1.00 92.44 70 LEU A O 1
ATOM 561 N N . VAL A 1 71 ? -13.475 -1.788 12.171 1.00 92.31 71 VAL A N 1
ATOM 562 C CA . VAL A 1 71 ? -14.892 -1.425 12.135 1.00 92.31 71 VAL A CA 1
ATOM 563 C C . VAL A 1 71 ? -15.082 -0.107 11.405 1.00 92.31 71 VAL A C 1
ATOM 565 O O . VAL A 1 71 ? -14.300 0.814 11.606 1.00 92.31 71 VAL A O 1
ATOM 568 N N . GLN A 1 72 ? -16.137 0.013 10.604 1.00 91.81 72 GLN A N 1
ATOM 569 C CA . GLN A 1 72 ? -16.552 1.296 10.040 1.00 91.81 72 GLN A CA 1
ATOM 570 C C . GLN A 1 72 ? -17.927 1.714 10.560 1.00 91.81 72 GLN A C 1
ATOM 572 O O . GLN A 1 72 ? -18.831 0.887 10.699 1.00 91.81 72 GLN A O 1
ATOM 577 N N . LEU A 1 73 ? -18.067 3.010 10.833 1.00 90.94 73 LEU A N 1
ATOM 578 C CA . LEU A 1 73 ? -19.298 3.655 11.270 1.00 90.94 73 LEU A CA 1
ATOM 579 C C . LEU A 1 73 ? -19.547 4.888 10.402 1.00 90.94 73 LEU A C 1
ATOM 581 O O . LEU A 1 73 ? -18.676 5.748 10.270 1.00 90.94 73 LEU A O 1
ATOM 585 N N . SER A 1 74 ? -20.744 4.968 9.826 1.00 89.69 74 SER A N 1
ATOM 586 C CA . SER A 1 74 ? -21.168 6.094 8.995 1.00 89.69 74 SER A CA 1
ATOM 587 C C . SER A 1 74 ? -22.357 6.802 9.633 1.00 89.69 74 SER A C 1
ATOM 589 O O . SER A 1 74 ? -23.390 6.171 9.820 1.00 89.69 74 SER A O 1
ATOM 591 N N . LEU A 1 75 ? -22.218 8.092 9.947 1.00 87.31 75 LEU A N 1
ATOM 592 C CA . LEU A 1 75 ? -23.258 8.912 10.586 1.00 87.31 75 LEU A CA 1
ATOM 593 C C . LEU A 1 75 ? -23.438 10.231 9.833 1.00 87.31 75 LEU A C 1
ATOM 595 O O . LEU A 1 75 ? -22.477 10.776 9.286 1.00 87.31 75 LEU A O 1
ATOM 599 N N . SER A 1 76 ? -24.651 10.787 9.857 1.00 85.62 76 SER A N 1
ATOM 600 C CA . SER A 1 76 ? -24.945 12.114 9.292 1.00 85.62 76 SER A CA 1
ATOM 601 C C . SER A 1 76 ? -24.228 13.255 10.025 1.00 85.62 76 SER A C 1
ATOM 603 O O . SER A 1 76 ? -23.990 14.314 9.454 1.00 85.62 76 SER A O 1
ATOM 605 N N . GLU A 1 77 ? -23.879 13.045 11.294 1.00 86.44 77 GLU A N 1
ATOM 606 C CA . GLU A 1 77 ? -23.195 14.016 12.161 1.00 86.44 77 GLU A CA 1
ATOM 607 C C . GLU A 1 77 ? -21.689 14.107 11.868 1.00 86.44 77 GLU A C 1
ATOM 609 O O . GLU A 1 77 ? -21.037 15.091 12.223 1.00 86.44 77 GLU A O 1
ATOM 614 N N . ILE A 1 78 ? -21.121 13.086 11.216 1.00 85.06 78 ILE A N 1
ATOM 615 C CA . ILE A 1 78 ? -19.703 13.048 10.866 1.00 85.06 78 ILE A CA 1
ATOM 616 C C . ILE A 1 78 ? -19.492 13.911 9.625 1.00 85.06 78 ILE A C 1
ATOM 618 O O . ILE A 1 78 ? -19.828 13.532 8.506 1.00 85.06 78 ILE A O 1
ATOM 622 N N . THR A 1 79 ? -18.879 15.074 9.819 1.00 84.94 79 THR A N 1
ATOM 623 C CA . THR A 1 79 ? -18.520 15.999 8.732 1.00 84.94 79 THR A CA 1
ATOM 624 C C . THR A 1 79 ? -17.094 15.790 8.219 1.00 84.94 79 THR A C 1
ATOM 626 O O . THR A 1 79 ? -16.737 16.293 7.153 1.00 84.94 79 THR A O 1
ATOM 629 N N . GLN A 1 80 ? -16.269 15.028 8.942 1.00 85.81 80 GLN A N 1
ATOM 630 C CA . GLN A 1 80 ? -14.892 14.729 8.564 1.00 85.81 80 GLN A CA 1
ATOM 631 C C . GLN A 1 80 ? -14.527 13.289 8.922 1.00 85.81 80 GLN A C 1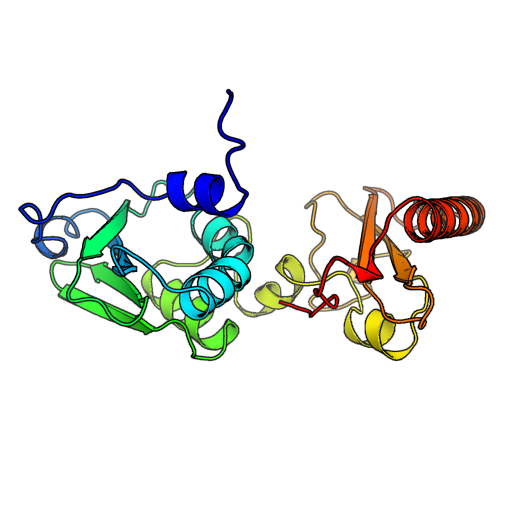
ATOM 633 O O . GLN A 1 80 ? -14.735 12.847 10.052 1.00 85.81 80 GLN A O 1
ATOM 638 N N . SER A 1 81 ? -13.951 12.568 7.959 1.00 88.62 81 SER A N 1
ATOM 639 C CA . SER A 1 81 ? -13.502 11.198 8.182 1.00 88.62 81 SER A CA 1
ATOM 640 C C . SER A 1 81 ? -12.361 11.150 9.197 1.00 88.62 81 SER A C 1
ATOM 642 O O . SER A 1 81 ? -11.448 11.980 9.168 1.00 88.62 81 SER A O 1
ATOM 644 N N . SER A 1 82 ? -12.387 10.155 10.078 1.00 90.50 82 SER A N 1
ATOM 645 C CA . SER A 1 82 ? -11.325 9.931 11.061 1.00 90.50 82 SER A CA 1
ATOM 646 C C . SER A 1 82 ? -11.141 8.450 11.353 1.00 90.50 82 SER A C 1
ATOM 648 O O . SER A 1 82 ? -12.050 7.649 11.151 1.00 90.50 82 SER A O 1
ATOM 650 N N . LEU A 1 83 ? -9.964 8.090 11.849 1.00 92.12 83 LEU A N 1
ATOM 651 C CA . LEU A 1 83 ? -9.698 6.786 12.440 1.00 92.12 83 LEU A CA 1
ATOM 652 C C . LEU A 1 83 ? -9.439 6.965 13.929 1.00 92.12 83 LEU A C 1
ATOM 654 O O . LEU A 1 83 ? -8.717 7.873 14.333 1.00 92.12 83 LEU A O 1
ATOM 658 N N . ALA A 1 84 ? -10.023 6.099 14.745 1.00 93.31 84 ALA A N 1
ATOM 659 C CA . ALA A 1 84 ? -9.727 6.042 16.169 1.00 93.31 84 ALA A CA 1
ATOM 660 C C . ALA A 1 84 ? -9.278 4.643 16.562 1.00 93.31 84 ALA A C 1
ATOM 662 O O . ALA A 1 84 ? -9.799 3.653 16.051 1.00 93.31 84 ALA A O 1
ATOM 663 N N . VAL A 1 85 ? -8.333 4.566 17.493 1.00 95.12 85 VAL A N 1
ATOM 664 C CA . VAL A 1 85 ? -7.895 3.304 18.086 1.00 95.12 85 VAL A CA 1
ATOM 665 C C . VAL A 1 85 ? -8.408 3.243 19.510 1.00 95.12 85 VAL A C 1
ATOM 667 O O . VAL A 1 85 ? -8.139 4.126 20.325 1.00 95.12 85 VAL A O 1
ATOM 670 N N . PHE A 1 86 ? -9.098 2.157 19.823 1.00 95.31 86 PHE A N 1
ATOM 671 C CA . PHE A 1 86 ? -9.511 1.814 21.170 1.00 95.31 86 PHE A CA 1
ATOM 672 C C . PHE A 1 86 ? -8.653 0.668 21.694 1.00 95.31 86 PHE A C 1
ATOM 674 O O . PHE A 1 86 ? -8.481 -0.346 21.016 1.00 95.31 86 PHE A O 1
ATOM 681 N N . LYS A 1 87 ? -8.165 0.804 22.926 1.00 93.94 87 LYS A N 1
ATOM 682 C CA . LYS A 1 87 ? -7.453 -0.239 23.672 1.00 93.94 87 LYS A CA 1
ATOM 683 C C . LYS A 1 87 ? -7.869 -0.206 25.128 1.00 93.94 87 LYS A C 1
ATOM 685 O O . LYS A 1 87 ? -7.992 0.874 25.701 1.00 93.94 87 LYS A O 1
ATOM 690 N N . ASN A 1 88 ? -8.030 -1.373 25.742 1.00 91.50 88 ASN A N 1
ATOM 691 C CA . ASN A 1 88 ? -8.323 -1.491 27.170 1.00 91.50 88 ASN A CA 1
ATOM 692 C C . ASN A 1 88 ? -9.515 -0.619 27.602 1.00 91.50 88 ASN A C 1
ATOM 694 O O . ASN A 1 88 ? -9.500 -0.035 28.682 1.00 91.50 88 ASN A O 1
ATOM 698 N N . ARG A 1 89 ? -10.553 -0.538 26.756 1.00 90.31 89 ARG A N 1
ATOM 699 C CA . ARG A 1 89 ? -11.763 0.272 26.977 1.00 90.31 89 ARG A CA 1
ATOM 700 C C . ARG A 1 89 ? -11.591 1.788 26.923 1.00 90.31 89 ARG A C 1
ATOM 702 O O . ARG A 1 89 ? -12.497 2.509 27.328 1.00 90.31 89 ARG A O 1
ATOM 709 N N . THR A 1 90 ? -10.501 2.263 26.337 1.00 90.81 90 THR A N 1
ATOM 710 C CA . THR A 1 90 ? -10.233 3.693 26.186 1.00 90.81 90 THR A CA 1
ATOM 711 C C . THR A 1 90 ? -9.890 4.009 24.738 1.00 90.81 90 THR A C 1
ATOM 713 O O . THR A 1 90 ? -9.215 3.224 24.071 1.00 90.81 90 THR A O 1
ATOM 716 N N . GLU A 1 91 ? -10.357 5.152 24.239 1.00 94.62 91 GLU A N 1
ATOM 717 C CA . GLU A 1 91 ? -9.838 5.735 22.999 1.00 94.62 91 GLU A CA 1
ATOM 718 C C . GLU A 1 91 ? -8.417 6.238 23.270 1.00 94.62 91 GLU A C 1
ATOM 720 O O . GLU A 1 91 ? -8.224 7.158 24.061 1.00 94.62 91 GLU A O 1
ATOM 725 N N . VAL A 1 92 ? -7.414 5.596 22.670 1.00 95.19 92 VAL A N 1
ATOM 726 C CA . VAL A 1 92 ? -6.001 5.944 22.897 1.00 95.19 92 VAL A CA 1
ATOM 727 C C . VAL A 1 92 ? -5.484 6.951 21.883 1.00 95.19 92 VAL A C 1
ATOM 729 O O . VAL A 1 92 ? -4.542 7.682 22.176 1.00 95.19 92 VAL A O 1
ATOM 732 N N . VAL A 1 93 ? -6.083 6.994 20.691 1.00 94.94 93 VAL A N 1
ATOM 733 C CA . V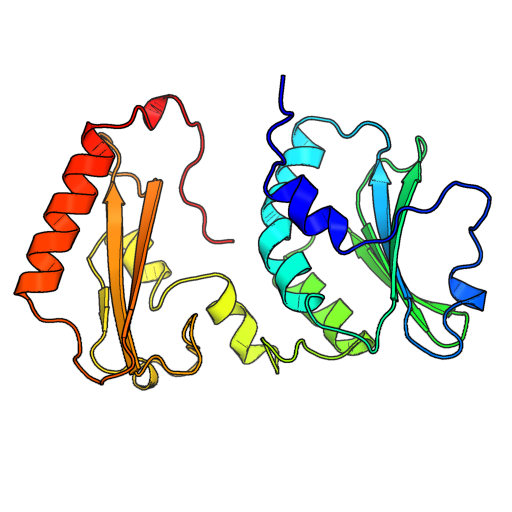AL A 1 93 ? -5.748 7.991 19.680 1.00 94.94 93 VAL A CA 1
ATOM 734 C C . VAL A 1 93 ? -6.875 8.165 18.676 1.00 94.94 93 VAL A C 1
ATOM 736 O O . VAL A 1 93 ? -7.580 7.207 18.353 1.00 94.94 93 VAL A O 1
ATOM 739 N N . ARG A 1 94 ? -6.985 9.380 18.142 1.00 92.75 94 ARG A N 1
ATOM 740 C CA . ARG A 1 94 ? -7.822 9.714 16.997 1.00 92.75 94 ARG A CA 1
ATOM 741 C C . ARG A 1 94 ? -7.051 10.599 16.046 1.00 92.75 94 ARG A C 1
ATOM 743 O O . ARG A 1 94 ? -6.308 11.486 16.454 1.00 92.75 94 ARG A O 1
ATOM 750 N N . VAL A 1 95 ? -7.251 10.327 14.776 1.00 89.44 95 VAL A N 1
ATOM 751 C CA . VAL A 1 95 ? -6.512 10.909 13.672 1.00 89.44 95 VAL A CA 1
ATOM 752 C C . VAL A 1 95 ? -7.493 11.217 12.562 1.00 89.44 95 VAL A C 1
ATOM 754 O O . VAL A 1 95 ? -8.397 10.430 12.273 1.00 89.44 95 VAL A O 1
ATOM 757 N N . THR A 1 96 ? -7.349 12.394 11.977 1.00 86.44 96 THR A N 1
ATOM 758 C CA . THR A 1 96 ? -8.364 12.965 11.102 1.00 86.44 96 THR A CA 1
ATOM 759 C C . THR A 1 96 ? -7.809 13.105 9.696 1.00 86.44 96 THR A C 1
ATOM 761 O O . THR A 1 96 ? -6.685 13.567 9.513 1.00 86.44 96 THR A O 1
ATOM 764 N N . MET A 1 97 ? -8.606 12.737 8.693 1.00 72.50 97 MET A N 1
ATOM 765 C CA . MET A 1 97 ? -8.167 12.788 7.301 1.00 72.50 97 MET A CA 1
ATOM 766 C C . MET A 1 97 ? -7.986 14.251 6.872 1.00 72.50 97 MET A C 1
ATOM 768 O O . MET A 1 97 ? -8.950 15.024 6.857 1.00 72.50 97 MET A O 1
ATOM 772 N N . GLY A 1 98 ? -6.731 14.635 6.612 1.00 64.88 98 GLY A N 1
ATOM 773 C CA . GLY A 1 98 ? -6.296 16.012 6.343 1.00 64.88 98 GLY A CA 1
ATOM 774 C C . GLY A 1 98 ? -4.961 16.411 6.998 1.00 64.88 98 GLY A C 1
ATOM 775 O O . GLY A 1 98 ? -4.396 17.426 6.602 1.00 64.88 98 GLY A O 1
ATOM 776 N N . SER A 1 99 ? -4.454 15.640 7.969 1.00 66.31 99 SER A N 1
ATOM 777 C CA . SER A 1 99 ? -3.057 15.722 8.440 1.00 66.31 99 SER A CA 1
ATOM 778 C C . SER A 1 99 ? -2.095 15.042 7.457 1.00 66.31 99 SER A C 1
ATOM 780 O O . SER A 1 99 ? -2.547 14.275 6.605 1.00 66.31 99 SER A O 1
ATOM 782 N N . GLU A 1 100 ? -0.781 15.271 7.580 1.00 73.50 100 GLU A N 1
ATOM 783 C CA . GLU A 1 100 ? 0.198 14.538 6.766 1.00 73.50 100 GLU A CA 1
ATOM 784 C C . GLU A 1 100 ? 0.036 13.020 6.939 1.00 73.50 100 GLU A C 1
ATOM 786 O O . GLU A 1 100 ? -0.146 12.509 8.050 1.00 73.50 100 GLU A O 1
ATOM 791 N N . LEU A 1 101 ? 0.079 12.298 5.815 1.00 72.44 101 LEU A N 1
ATOM 792 C CA . LEU A 1 101 ? -0.161 10.857 5.749 1.00 72.44 101 LEU A CA 1
ATOM 793 C C . LEU A 1 101 ? 0.797 10.084 6.664 1.00 72.44 101 LEU A C 1
ATOM 795 O O . LEU A 1 101 ? 0.378 9.200 7.412 1.00 72.44 101 LEU A O 1
ATOM 799 N N . LYS A 1 102 ? 2.076 10.466 6.637 1.00 73.81 102 LYS A N 1
ATOM 800 C CA . LYS A 1 102 ? 3.134 9.864 7.446 1.00 73.81 102 LYS A CA 1
ATOM 801 C C . LYS A 1 102 ? 2.847 9.983 8.945 1.00 73.81 102 LYS A C 1
ATOM 803 O O . LYS A 1 102 ? 2.905 8.987 9.664 1.00 73.81 102 LYS A O 1
ATOM 808 N N . ASP A 1 103 ? 2.467 11.172 9.410 1.00 79.25 103 ASP A N 1
ATOM 809 C CA . ASP A 1 103 ? 2.150 11.421 10.821 1.00 79.25 103 ASP A CA 1
ATOM 810 C C . ASP A 1 103 ? 0.985 10.562 11.296 1.00 79.25 103 ASP A C 1
ATOM 812 O O . ASP A 1 103 ? 1.004 10.016 12.404 1.00 79.25 103 ASP A O 1
ATOM 816 N N . TRP A 1 104 ? -0.023 10.416 10.442 1.00 82.12 104 TRP A N 1
ATOM 817 C CA . TRP A 1 104 ? -1.179 9.589 10.720 1.00 82.12 104 TRP A CA 1
ATOM 818 C C . TRP A 1 104 ? -0.806 8.103 10.849 1.00 82.12 104 TRP A C 1
ATOM 820 O O . TRP A 1 104 ? -1.130 7.492 11.874 1.00 82.12 104 TRP A O 1
ATOM 830 N N . ILE A 1 105 ? -0.087 7.542 9.866 1.00 81.19 105 ILE A N 1
ATOM 831 C CA . ILE A 1 105 ? 0.380 6.144 9.883 1.00 81.19 105 ILE A CA 1
ATOM 832 C C . ILE A 1 105 ? 1.225 5.889 11.132 1.00 81.19 105 ILE A C 1
ATOM 834 O O . ILE A 1 105 ? 0.940 4.961 11.886 1.00 81.19 105 ILE A O 1
ATOM 838 N N . ASN A 1 106 ? 2.201 6.753 11.409 1.00 82.44 106 ASN A N 1
ATOM 839 C CA . ASN A 1 106 ? 3.069 6.640 12.579 1.00 82.44 106 ASN A CA 1
ATOM 840 C C . ASN A 1 106 ? 2.281 6.677 13.890 1.00 82.44 106 ASN A C 1
ATOM 842 O O . ASN A 1 106 ? 2.540 5.911 14.820 1.00 82.44 106 ASN A O 1
ATOM 846 N N . THR A 1 107 ? 1.306 7.580 13.978 1.00 88.75 107 THR A N 1
ATOM 847 C CA . THR A 1 107 ? 0.447 7.725 15.152 1.00 88.75 107 THR A CA 1
ATOM 848 C C . THR A 1 107 ? -0.377 6.465 15.398 1.00 88.75 107 THR A C 1
ATOM 850 O O . THR A 1 107 ? -0.475 6.013 16.541 1.00 88.75 107 THR A O 1
ATOM 853 N N . LEU A 1 108 ? -0.927 5.865 14.341 1.00 89.69 108 LEU A N 1
ATOM 854 C CA . LEU A 1 108 ? -1.638 4.596 14.443 1.00 89.69 108 LEU A CA 1
ATOM 855 C C . LEU A 1 108 ? -0.700 3.440 14.782 1.00 89.69 108 LEU A C 1
ATOM 857 O O . LEU A 1 108 ? -0.989 2.709 15.727 1.00 89.69 108 LEU A O 1
ATOM 861 N N . ALA A 1 109 ? 0.423 3.294 14.076 1.00 88.81 109 ALA A N 1
ATOM 862 C CA . ALA A 1 109 ? 1.383 2.207 14.259 1.00 88.81 109 ALA A CA 1
ATOM 863 C C . ALA A 1 109 ? 1.983 2.193 15.674 1.00 88.81 109 ALA A C 1
ATOM 865 O O . ALA A 1 109 ? 2.153 1.130 16.262 1.00 88.81 109 ALA A O 1
ATOM 866 N N . LYS A 1 110 ? 2.193 3.358 16.304 1.00 91.31 110 LYS A N 1
ATOM 867 C CA . LYS A 1 110 ? 2.558 3.445 17.735 1.00 91.31 110 LYS A CA 1
ATOM 868 C C . LYS A 1 110 ? 1.535 2.783 18.652 1.00 91.31 110 LYS A C 1
ATOM 870 O O . LYS A 1 110 ? 1.889 2.280 19.716 1.00 91.31 110 LYS A O 1
ATOM 875 N N . GLN A 1 111 ? 0.263 2.806 18.262 1.00 93.06 111 GLN A N 1
ATOM 876 C CA . GLN A 1 111 ? -0.784 2.121 18.996 1.00 93.06 111 GLN A CA 1
ATOM 877 C C . GLN A 1 111 ? -0.864 0.665 18.557 1.00 93.06 111 GLN A C 1
ATOM 879 O O . GLN A 1 111 ? -0.696 -0.222 19.375 1.00 93.06 111 GLN A O 1
ATOM 884 N N . ILE A 1 112 ? -1.110 0.358 17.298 1.00 91.19 112 ILE A N 1
ATOM 885 C CA . ILE A 1 112 ? -1.477 -1.008 16.898 1.00 91.19 112 ILE A CA 1
ATOM 886 C C . ILE A 1 112 ? -0.305 -1.859 16.399 1.00 91.19 112 ILE A C 1
ATOM 888 O O . ILE A 1 112 ? -0.514 -3.005 16.024 1.00 91.19 112 ILE A O 1
ATOM 892 N N . GLY A 1 113 ? 0.915 -1.333 16.404 1.00 88.69 113 GLY A N 1
ATOM 893 C CA . GLY A 1 113 ? 2.056 -1.947 15.738 1.00 88.69 113 GLY A CA 1
ATOM 894 C C . GLY A 1 113 ? 2.002 -1.770 14.222 1.00 88.69 113 GLY A C 1
ATOM 895 O O . GLY A 1 113 ? 0.994 -1.361 13.646 1.00 88.69 113 GLY A O 1
ATOM 896 N N . TRP A 1 114 ? 3.112 -2.104 13.590 1.00 85.06 114 TRP A N 1
ATOM 897 C CA . TRP A 1 114 ? 3.308 -2.066 12.149 1.00 85.06 114 TRP A CA 1
ATOM 898 C C . TRP A 1 114 ? 2.683 -3.278 11.440 1.00 85.06 114 TRP A C 1
ATOM 900 O O . TRP A 1 114 ? 2.400 -4.297 12.073 1.00 85.06 114 TRP A O 1
ATOM 910 N N . SER A 1 115 ? 2.395 -3.156 10.143 1.00 78.56 115 SER A N 1
ATOM 911 C CA . SER A 1 115 ? 1.891 -4.284 9.345 1.00 78.56 115 SER A CA 1
ATOM 912 C C . SER A 1 115 ? 3.004 -5.325 9.161 1.00 78.56 115 SER A C 1
ATOM 914 O O . SER A 1 115 ? 4.164 -4.919 9.081 1.00 78.56 115 SER A O 1
ATOM 916 N N . PRO A 1 116 ? 2.705 -6.637 9.060 1.00 68.19 116 PRO A N 1
ATOM 917 C CA . PRO A 1 116 ? 3.680 -7.621 8.587 1.00 68.19 116 PRO A CA 1
ATOM 918 C C . PRO A 1 116 ? 4.326 -7.192 7.271 1.00 68.19 116 PRO A C 1
ATOM 920 O O . PRO A 1 116 ? 5.520 -7.393 7.087 1.00 68.19 116 PRO A O 1
ATOM 923 N N . ASP A 1 117 ? 3.536 -6.524 6.427 1.00 62.78 117 ASP A N 1
ATOM 924 C CA . ASP A 1 117 ? 3.967 -6.037 5.129 1.00 62.78 117 ASP A CA 1
ATOM 925 C C . ASP A 1 117 ? 4.783 -4.728 5.234 1.00 62.78 117 ASP A C 1
ATOM 927 O O . ASP A 1 117 ? 5.384 -4.363 4.251 1.00 62.78 117 ASP A O 1
ATOM 931 N N . CYS A 1 118 ? 4.843 -4.011 6.373 1.00 65.06 118 CYS A N 1
ATOM 932 C CA . CYS A 1 118 ? 5.720 -2.837 6.607 1.00 65.06 118 CYS A CA 1
ATOM 933 C C . CYS A 1 118 ? 6.131 -2.753 8.068 1.00 65.06 118 CYS A C 1
ATOM 935 O O . CYS A 1 118 ? 5.444 -2.069 8.830 1.00 65.06 118 CYS A O 1
ATOM 937 N N . PRO A 1 119 ? 7.217 -3.426 8.469 1.00 66.56 119 PRO A N 1
ATOM 938 C CA . PRO A 1 119 ? 7.593 -3.580 9.870 1.00 66.56 119 PRO A CA 1
ATOM 939 C C . PRO A 1 119 ? 8.008 -2.301 10.619 1.00 66.56 119 PRO A C 1
ATOM 941 O O . PRO A 1 119 ? 7.969 -2.332 11.853 1.00 66.56 119 PRO A O 1
ATOM 944 N N . ASP A 1 120 ? 8.375 -1.190 9.956 1.00 73.75 120 ASP A N 1
ATOM 945 C CA . ASP A 1 120 ? 8.705 0.068 10.653 1.00 73.75 120 ASP A CA 1
ATOM 946 C C . ASP A 1 120 ? 8.537 1.380 9.841 1.00 73.75 120 ASP A C 1
ATOM 948 O O . ASP A 1 120 ? 8.274 1.376 8.642 1.00 73.75 120 ASP A O 1
ATOM 952 N N . GLU A 1 121 ? 8.692 2.532 10.517 1.00 65.88 121 GLU A N 1
ATOM 953 C CA . GLU A 1 121 ? 8.507 3.881 9.942 1.00 65.88 121 GLU A CA 1
ATOM 954 C C . GLU A 1 121 ? 9.457 4.182 8.782 1.00 65.88 121 GLU A C 1
ATOM 956 O O . GLU A 1 121 ? 9.087 4.894 7.843 1.00 65.88 121 GLU A O 1
ATOM 961 N N . THR A 1 122 ? 10.685 3.662 8.837 1.00 64.31 122 THR A N 1
ATOM 962 C CA . THR A 1 122 ? 11.679 3.900 7.787 1.00 64.31 122 THR A CA 1
ATOM 963 C C . THR A 1 122 ? 11.228 3.310 6.466 1.00 64.31 122 THR A C 1
ATOM 965 O O . THR A 1 122 ? 11.724 3.722 5.432 1.00 64.31 122 THR A O 1
ATOM 968 N N . GLN A 1 123 ? 10.230 2.432 6.484 1.00 60.22 123 GLN A N 1
ATOM 969 C CA . GLN A 1 123 ? 9.792 1.664 5.341 1.00 60.22 123 GLN A CA 1
ATOM 970 C C . GLN A 1 123 ? 8.537 2.222 4.659 1.00 60.22 123 GLN A C 1
ATOM 972 O O . GLN A 1 123 ? 8.187 1.803 3.564 1.00 60.22 123 GLN A O 1
ATOM 977 N N . VAL A 1 124 ? 7.872 3.214 5.261 1.00 60.97 124 VAL A N 1
ATOM 978 C CA . VAL A 1 124 ? 6.599 3.771 4.757 1.00 60.97 124 VAL A CA 1
ATOM 979 C C . VAL A 1 124 ? 6.713 4.307 3.327 1.00 60.97 124 VAL A C 1
ATOM 981 O O . VAL A 1 124 ? 5.777 4.172 2.544 1.00 60.97 124 VAL A O 1
ATOM 984 N N . HIS A 1 125 ? 7.854 4.903 2.977 1.00 54.66 125 HIS A N 1
ATOM 985 C CA . HIS A 1 125 ? 8.088 5.477 1.651 1.00 54.66 125 HIS A CA 1
ATOM 986 C C . HIS A 1 125 ? 8.143 4.428 0.529 1.00 54.66 125 HIS A C 1
ATOM 988 O O . HIS A 1 125 ? 7.875 4.757 -0.622 1.00 54.66 125 HIS A O 1
ATOM 994 N N . ASN A 1 126 ? 8.405 3.170 0.875 1.00 52.75 126 ASN A N 1
ATOM 995 C CA . ASN A 1 126 ? 8.585 2.070 -0.071 1.00 52.75 126 ASN A CA 1
ATOM 996 C C . ASN A 1 126 ? 7.278 1.511 -0.600 1.00 52.75 126 ASN A C 1
ATOM 998 O O . ASN A 1 126 ? 7.178 1.085 -1.738 1.00 52.75 126 ASN A O 1
ATOM 1002 N N . TYR A 1 127 ? 6.246 1.571 0.229 1.00 54.19 127 TYR A N 1
ATOM 1003 C CA . TYR A 1 127 ? 4.917 1.071 -0.111 1.00 54.19 127 TYR A CA 1
ATOM 1004 C C . TYR A 1 127 ? 4.043 2.134 -0.772 1.00 54.19 127 TYR A C 1
ATOM 1006 O O . TYR A 1 127 ? 2.883 1.890 -1.103 1.00 54.19 127 TYR A O 1
ATOM 1014 N N . LEU A 1 128 ? 4.593 3.339 -0.927 1.00 52.78 128 LEU A N 1
ATOM 1015 C CA . LEU A 1 128 ? 3.916 4.495 -1.487 1.00 52.78 128 LEU A CA 1
ATOM 1016 C C . LEU A 1 128 ? 4.613 5.017 -2.743 1.00 52.78 128 LEU A C 1
ATOM 1018 O O . LEU A 1 128 ? 4.071 5.901 -3.399 1.00 52.78 128 LEU A O 1
ATOM 1022 N N . SER A 1 129 ? 5.792 4.523 -3.120 1.00 57.88 129 SER A N 1
ATOM 1023 C CA . SER A 1 129 ? 6.512 5.051 -4.277 1.00 57.88 129 SER A CA 1
ATOM 1024 C C . SER A 1 129 ? 7.547 4.067 -4.825 1.00 57.88 129 SER A C 1
ATOM 1026 O O . SER A 1 129 ? 8.220 3.415 -4.032 1.00 57.88 129 SER A O 1
ATOM 1028 N N . PRO A 1 130 ? 7.731 4.014 -6.157 1.00 60.81 130 PRO A N 1
ATOM 1029 C CA . PRO A 1 130 ? 8.852 3.293 -6.757 1.00 60.81 130 PRO A CA 1
ATOM 1030 C C . PRO A 1 130 ? 10.200 3.864 -6.308 1.00 60.81 130 PRO A C 1
ATOM 1032 O O . PRO A 1 130 ? 10.270 5.010 -5.831 1.00 60.81 130 PRO A O 1
ATOM 1035 N N . ILE A 1 131 ? 11.287 3.114 -6.532 1.00 63.25 131 ILE A N 1
ATOM 1036 C CA . ILE A 1 131 ? 12.646 3.615 -6.278 1.00 63.25 131 ILE A CA 1
ATOM 1037 C C . ILE A 1 131 ? 12.851 4.947 -7.011 1.00 63.25 131 ILE A C 1
ATOM 1039 O O . ILE A 1 131 ? 12.516 5.107 -8.186 1.00 63.25 131 ILE A O 1
ATOM 1043 N N . ASN A 1 132 ? 13.420 5.930 -6.305 1.00 68.94 132 ASN A N 1
ATOM 1044 C CA . ASN A 1 132 ? 13.724 7.268 -6.828 1.00 68.94 132 ASN A CA 1
ATOM 1045 C C . ASN A 1 132 ? 12.519 8.003 -7.434 1.00 68.94 132 ASN A C 1
ATOM 1047 O O . ASN A 1 132 ? 12.665 8.736 -8.417 1.00 68.94 132 ASN A O 1
ATOM 1051 N N . ALA A 1 133 ? 11.326 7.867 -6.851 1.00 67.69 133 ALA A N 1
ATOM 1052 C CA . ALA A 1 133 ? 10.136 8.531 -7.375 1.00 67.69 133 ALA A CA 1
ATOM 1053 C C . ALA A 1 133 ? 10.296 10.060 -7.541 1.00 67.69 133 ALA A C 1
ATOM 1055 O O . ALA A 1 133 ? 9.692 10.636 -8.445 1.00 67.69 133 ALA A O 1
ATOM 1056 N N . GLU A 1 134 ? 11.114 10.740 -6.727 1.00 65.06 134 GLU A N 1
ATOM 1057 C CA . GLU A 1 134 ? 11.432 12.166 -6.924 1.00 65.06 134 GLU A CA 1
ATOM 1058 C C . GLU A 1 134 ? 12.175 12.428 -8.241 1.00 65.06 134 GLU A C 1
ATOM 1060 O O . GLU A 1 134 ? 11.786 13.304 -9.018 1.00 65.06 134 GLU A O 1
ATOM 1065 N N . GLU A 1 135 ? 13.225 11.653 -8.524 1.00 67.75 135 GLU A N 1
ATOM 1066 C CA . GLU A 1 135 ? 13.986 11.774 -9.767 1.00 67.75 135 GLU A CA 1
ATOM 1067 C C . GLU A 1 135 ? 13.118 11.397 -10.964 1.00 67.75 135 GLU A C 1
ATOM 1069 O O . GLU A 1 135 ? 13.121 12.098 -11.981 1.00 67.75 135 GLU A O 1
ATOM 1074 N N . LEU A 1 136 ? 12.323 10.336 -10.827 1.00 75.62 136 LEU A N 1
ATOM 1075 C CA . LEU A 1 136 ? 11.397 9.891 -11.853 1.00 75.62 136 LEU A CA 1
ATOM 1076 C C . LEU A 1 136 ? 10.358 10.975 -12.176 1.00 75.62 136 LEU A C 1
ATOM 1078 O O . LEU A 1 136 ? 10.066 11.208 -13.344 1.00 75.62 136 LEU A O 1
ATOM 1082 N N . LEU A 1 137 ? 9.810 11.686 -11.189 1.00 71.06 137 LEU A N 1
ATOM 1083 C CA . LEU A 1 137 ? 8.813 12.734 -11.449 1.00 71.06 137 LEU A CA 1
ATOM 1084 C C . LEU A 1 137 ? 9.429 14.065 -11.885 1.00 71.06 137 LEU A C 1
ATOM 1086 O O . LEU A 1 137 ? 8.816 14.795 -12.671 1.00 71.06 137 LEU A O 1
ATOM 1090 N N . GLY A 1 138 ? 10.639 14.372 -11.417 1.00 75.00 138 GLY A N 1
ATOM 1091 C CA . GLY A 1 138 ? 11.371 15.574 -11.798 1.00 75.00 138 GLY A CA 1
ATOM 1092 C C . GLY A 1 138 ? 11.957 15.475 -13.205 1.00 75.00 138 GLY A C 1
ATOM 1093 O O . GLY A 1 138 ? 11.655 16.292 -14.078 1.00 75.00 138 GLY A O 1
ATOM 1094 N N . THR A 1 139 ? 12.788 14.458 -13.438 1.00 81.19 139 THR A N 1
ATOM 1095 C CA . THR A 1 139 ? 13.520 14.265 -14.701 1.00 81.19 139 THR A CA 1
ATOM 1096 C C . THR A 1 139 ? 12.731 13.473 -15.737 1.00 81.19 139 THR A C 1
ATOM 1098 O O . THR A 1 139 ? 13.023 13.585 -16.931 1.00 81.19 139 THR A O 1
ATOM 1101 N N . LYS A 1 140 ? 11.703 12.719 -15.313 1.00 85.62 140 LYS A N 1
ATOM 1102 C CA . LYS A 1 140 ? 10.869 11.881 -16.196 1.00 85.62 140 LYS A CA 1
ATOM 1103 C C . LYS A 1 140 ? 11.692 10.804 -16.900 1.00 85.62 140 LYS A C 1
ATOM 1105 O O . LYS A 1 140 ? 11.372 10.403 -18.021 1.00 85.62 140 LYS A O 1
ATOM 1110 N N . SER A 1 141 ? 12.777 10.382 -16.253 1.00 87.25 141 SER A N 1
ATOM 1111 C CA . SER A 1 141 ? 13.677 9.340 -16.721 1.00 87.25 141 SER A CA 1
ATOM 1112 C C . SER A 1 141 ? 13.149 7.958 -16.346 1.00 87.25 141 SER A C 1
ATOM 1114 O O . SER A 1 141 ? 12.420 7.779 -15.371 1.00 87.25 141 SER A O 1
ATOM 1116 N N . VAL A 1 142 ? 13.517 6.975 -17.162 1.00 90.50 142 VAL A N 1
ATOM 1117 C CA . VAL A 1 142 ? 13.322 5.566 -16.832 1.00 90.50 142 VAL A CA 1
ATOM 1118 C C . VAL A 1 142 ? 14.315 5.189 -15.741 1.00 90.50 142 VAL A C 1
ATOM 1120 O O . VAL A 1 142 ? 15.497 5.515 -15.854 1.00 90.50 142 VAL A O 1
ATOM 1123 N N . GLN A 1 143 ? 13.845 4.485 -14.719 1.00 90.38 143 GLN A N 1
ATOM 1124 C CA . GLN A 1 143 ? 14.681 3.965 -13.645 1.00 90.38 143 GLN A CA 1
ATOM 1125 C C . GLN A 1 143 ? 14.897 2.476 -13.904 1.00 90.38 143 GLN A C 1
ATOM 1127 O O . GLN A 1 143 ? 13.959 1.692 -13.822 1.00 90.38 143 GLN A O 1
ATOM 1132 N N . ARG A 1 144 ? 16.120 2.082 -14.276 1.00 92.44 144 ARG A N 1
ATOM 1133 C CA . ARG A 1 144 ? 16.502 0.668 -14.405 1.00 92.44 144 ARG A CA 1
ATOM 1134 C C . ARG A 1 144 ? 17.512 0.330 -13.324 1.00 92.44 144 ARG A C 1
ATOM 1136 O O . ARG A 1 144 ? 18.720 0.510 -13.503 1.00 92.44 144 ARG A O 1
ATOM 1143 N N . ILE A 1 145 ? 16.985 -0.131 -12.205 1.00 90.44 145 ILE A N 1
ATOM 1144 C CA . ILE A 1 145 ? 17.724 -0.407 -10.986 1.00 90.44 145 ILE A CA 1
ATOM 1145 C C . ILE A 1 145 ? 18.275 -1.824 -11.062 1.00 90.44 145 ILE A C 1
ATOM 1147 O O . ILE A 1 145 ? 17.541 -2.770 -11.313 1.00 90.44 145 ILE A O 1
ATOM 1151 N N . LYS A 1 146 ? 19.591 -1.978 -10.902 1.00 91.25 146 LYS A N 1
ATOM 1152 C CA . LYS A 1 146 ? 20.256 -3.288 -10.999 1.00 91.25 146 LYS A CA 1
ATOM 1153 C C . LYS A 1 146 ? 20.263 -4.052 -9.684 1.00 91.25 146 LYS A C 1
ATOM 1155 O O . LYS A 1 146 ? 20.359 -5.272 -9.713 1.00 91.25 146 LYS A O 1
ATOM 1160 N N . ASP A 1 147 ? 20.226 -3.333 -8.578 1.00 89.56 147 ASP A N 1
ATOM 1161 C CA . ASP A 1 147 ? 20.199 -3.879 -7.234 1.00 89.56 147 ASP A CA 1
ATOM 1162 C C . ASP A 1 147 ? 19.331 -2.941 -6.404 1.00 89.56 147 ASP A C 1
ATOM 1164 O O . ASP A 1 147 ? 19.679 -1.772 -6.223 1.00 89.56 147 ASP A O 1
ATOM 1168 N N . VAL A 1 148 ? 18.164 -3.411 -5.970 1.00 80.94 148 VAL A N 1
ATOM 1169 C CA . VAL A 1 148 ? 17.244 -2.583 -5.174 1.00 80.94 148 VAL A CA 1
ATOM 1170 C C . VAL A 1 148 ? 17.850 -2.214 -3.815 1.00 80.94 148 VAL A C 1
ATOM 1172 O O . VAL A 1 148 ? 17.507 -1.183 -3.241 1.00 80.94 148 VAL A O 1
ATOM 1175 N N . HIS A 1 149 ? 18.818 -2.998 -3.327 1.00 80.75 149 HIS A N 1
ATOM 1176 C CA . HIS A 1 149 ? 19.505 -2.750 -2.061 1.00 80.75 149 HIS A CA 1
ATOM 1177 C C . HIS A 1 149 ? 20.594 -1.668 -2.150 1.00 80.75 149 HIS A C 1
ATOM 1179 O O . HIS A 1 149 ? 21.058 -1.199 -1.108 1.00 80.75 149 HIS A O 1
ATOM 1185 N N . ASP A 1 150 ? 20.966 -1.218 -3.358 1.00 79.38 150 ASP A N 1
ATOM 1186 C CA . ASP A 1 150 ? 21.844 -0.049 -3.555 1.00 79.38 150 ASP A CA 1
ATOM 1187 C C . ASP A 1 150 ? 21.150 1.274 -3.172 1.00 79.38 150 ASP A C 1
ATOM 1189 O O . ASP A 1 150 ? 21.786 2.331 -3.164 1.00 79.38 150 ASP A O 1
ATOM 1193 N N . PHE A 1 151 ? 19.856 1.219 -2.837 1.00 68.19 151 PHE A N 1
ATOM 1194 C CA . PHE A 1 151 ? 19.020 2.344 -2.432 1.00 68.19 151 PHE A CA 1
ATOM 1195 C C . PHE A 1 151 ? 18.634 2.179 -0.955 1.00 68.19 151 PHE A C 1
ATOM 1197 O O . PHE A 1 151 ? 17.606 1.578 -0.640 1.00 68.19 151 PHE A O 1
ATOM 1204 N N . PRO A 1 152 ? 19.459 2.682 -0.012 1.00 55.31 152 PRO A N 1
ATOM 1205 C CA . PRO A 1 152 ? 19.236 2.488 1.413 1.00 55.31 152 PRO A CA 1
ATOM 1206 C C . PRO A 1 152 ? 17.903 3.098 1.829 1.00 55.31 152 PRO A C 1
ATOM 1208 O O . PRO A 1 152 ? 17.678 4.294 1.648 1.00 55.31 152 PRO A O 1
ATOM 1211 N N . GLY A 1 153 ? 17.040 2.275 2.413 1.00 50.19 153 GLY A N 1
ATOM 1212 C CA . GLY A 1 153 ? 15.694 2.675 2.795 1.00 50.19 153 GLY A CA 1
ATOM 1213 C C . GLY A 1 153 ? 14.619 2.117 1.877 1.00 50.19 153 GLY A C 1
ATOM 1214 O O . GLY A 1 153 ? 13.524 1.961 2.387 1.00 50.19 153 GLY A O 1
ATOM 1215 N N . HIS A 1 154 ? 14.924 1.723 0.634 1.00 55.50 154 HIS A N 1
ATOM 1216 C CA . HIS A 1 154 ? 13.954 1.126 -0.284 1.00 55.50 154 HIS A CA 1
ATOM 1217 C C . HIS A 1 154 ? 13.535 -0.304 0.114 1.00 55.50 154 HIS A C 1
ATOM 1219 O O . HIS A 1 154 ? 14.358 -1.091 0.583 1.00 55.50 154 HIS A O 1
ATOM 1225 N N . ILE A 1 155 ? 12.263 -0.647 -0.114 1.00 49.78 155 ILE A N 1
ATOM 1226 C CA . ILE A 1 155 ? 11.723 -2.010 -0.046 1.00 49.78 155 ILE A CA 1
ATOM 1227 C C . ILE A 1 155 ? 10.901 -2.238 -1.286 1.00 49.78 155 ILE A C 1
ATOM 1229 O O . ILE A 1 155 ? 10.021 -1.447 -1.619 1.00 49.78 155 ILE A O 1
ATOM 1233 N N . ALA A 1 156 ? 11.210 -3.326 -1.958 1.00 53.38 156 ALA A N 1
ATOM 1234 C CA . ALA A 1 156 ? 10.509 -3.673 -3.160 1.00 53.38 156 ALA A CA 1
ATOM 1235 C C . ALA A 1 156 ? 9.042 -4.005 -2.875 1.00 53.38 156 ALA A C 1
ATOM 1237 O O . ALA A 1 156 ? 8.679 -4.452 -1.786 1.00 53.38 156 ALA A O 1
ATOM 1238 N N . CYS A 1 157 ? 8.196 -3.818 -3.885 1.00 53.53 157 CYS A N 1
ATOM 1239 C CA . CYS A 1 157 ? 6.788 -4.201 -3.802 1.00 53.53 157 CYS A CA 1
ATOM 1240 C C . CYS A 1 157 ? 6.600 -5.727 -3.629 1.00 53.53 157 CYS A C 1
ATOM 1242 O O . CYS A 1 157 ? 5.530 -6.167 -3.201 1.00 53.53 157 CYS A O 1
ATOM 1244 N N . ASP A 1 158 ? 7.637 -6.515 -3.935 1.00 60.72 158 ASP A N 1
ATOM 1245 C CA . ASP A 1 158 ? 7.766 -7.954 -3.695 1.00 60.72 158 ASP A CA 1
ATOM 1246 C C . ASP A 1 158 ? 9.033 -8.233 -2.863 1.00 60.72 158 ASP A C 1
ATOM 1248 O O . ASP A 1 158 ? 10.131 -7.849 -3.267 1.00 60.72 158 ASP A O 1
ATOM 1252 N N . ASP A 1 159 ? 8.898 -8.951 -1.740 1.00 60.75 159 ASP A N 1
ATOM 1253 C CA . ASP A 1 159 ? 10.008 -9.359 -0.859 1.00 60.75 159 ASP A CA 1
ATOM 1254 C C . ASP A 1 159 ? 11.114 -10.136 -1.593 1.00 60.75 159 ASP A C 1
ATOM 1256 O O . ASP A 1 159 ? 12.251 -10.195 -1.123 1.00 60.75 159 ASP A O 1
ATOM 1260 N N . ALA A 1 160 ? 10.786 -10.775 -2.720 1.00 72.94 160 ALA A N 1
ATOM 1261 C CA . ALA A 1 160 ? 11.749 -11.507 -3.529 1.00 72.94 160 ALA A CA 1
ATOM 1262 C C . ALA A 1 160 ? 12.511 -10.626 -4.529 1.00 72.94 160 ALA A C 1
ATOM 1264 O O . ALA A 1 160 ? 13.434 -11.139 -5.156 1.00 72.94 160 ALA A O 1
ATOM 1265 N N . SER A 1 161 ? 12.123 -9.364 -4.738 1.00 79.69 161 SER A N 1
ATOM 1266 C CA . SER A 1 161 ? 12.697 -8.502 -5.775 1.00 79.69 161 SER A CA 1
ATOM 1267 C C . SER A 1 161 ? 14.127 -8.073 -5.439 1.00 79.69 161 SER A C 1
ATOM 1269 O O . SER A 1 161 ? 14.434 -7.609 -4.346 1.00 79.69 161 SER A O 1
ATOM 1271 N N . GLU A 1 162 ? 15.002 -8.192 -6.430 1.00 87.94 162 GLU A N 1
ATOM 1272 C CA . GLU A 1 162 ? 16.428 -7.868 -6.374 1.00 87.94 162 GLU A CA 1
ATOM 1273 C C . GLU A 1 162 ? 16.803 -6.801 -7.423 1.00 87.94 162 GLU A C 1
ATOM 1275 O O . GLU A 1 162 ? 17.885 -6.219 -7.366 1.00 87.94 162 GLU A O 1
ATOM 1280 N N . SER A 1 163 ? 15.936 -6.522 -8.405 1.00 91.31 163 SER A N 1
ATOM 1281 C CA . SER A 1 163 ? 16.074 -5.418 -9.366 1.00 91.31 163 SER A CA 1
ATOM 1282 C C . SER A 1 163 ? 14.704 -4.891 -9.806 1.00 91.31 163 SER A C 1
ATOM 1284 O O . SER A 1 163 ? 13.723 -5.626 -9.772 1.00 91.31 163 SER A O 1
ATOM 1286 N N . GLU A 1 164 ? 14.641 -3.635 -10.251 1.00 91.00 164 GLU A N 1
ATOM 1287 C CA . GLU A 1 164 ? 13.385 -2.946 -10.590 1.00 91.00 164 GLU A CA 1
ATOM 1288 C C . GLU A 1 164 ? 13.533 -2.183 -11.921 1.00 91.00 164 GLU A C 1
ATOM 1290 O O . GLU A 1 164 ? 14.606 -1.656 -12.250 1.00 91.00 164 GLU A O 1
ATOM 1295 N N . LEU A 1 165 ? 12.459 -2.120 -12.710 1.00 91.12 165 LEU A N 1
ATOM 1296 C CA . LEU A 1 165 ? 12.367 -1.285 -13.903 1.00 91.12 165 LEU A CA 1
ATOM 1297 C C . LEU A 1 165 ? 11.083 -0.458 -13.889 1.00 91.12 165 LEU A C 1
ATOM 1299 O O . LEU A 1 165 ? 9.995 -0.969 -14.151 1.00 91.12 165 LEU A O 1
ATOM 1303 N N . VAL A 1 166 ? 11.250 0.851 -13.712 1.00 90.69 166 VAL A N 1
ATOM 1304 C CA . VAL A 1 166 ? 10.147 1.808 -13.640 1.00 90.69 166 VAL A CA 1
ATOM 1305 C C . VAL A 1 166 ? 10.165 2.730 -14.852 1.00 90.69 166 VAL A C 1
ATOM 1307 O O . VAL A 1 166 ? 11.125 3.468 -15.095 1.00 90.69 166 VAL A O 1
ATOM 1310 N N . VAL A 1 167 ? 9.085 2.710 -15.633 1.00 92.50 167 VAL A N 1
ATOM 1311 C CA . VAL A 1 167 ? 8.927 3.509 -16.853 1.00 92.50 167 VAL A CA 1
ATOM 1312 C C . VAL A 1 167 ? 7.760 4.487 -16.688 1.00 92.50 167 VAL A C 1
ATOM 1314 O O . VAL A 1 167 ? 6.612 4.052 -16.556 1.00 92.50 167 VAL A O 1
ATOM 1317 N N . PRO A 1 168 ? 7.996 5.811 -16.753 1.00 90.69 168 PRO A N 1
ATOM 1318 C CA . PRO A 1 168 ? 6.911 6.778 -16.700 1.00 90.69 168 PRO A CA 1
ATOM 1319 C C . PRO A 1 168 ? 6.081 6.756 -17.987 1.00 90.69 168 PRO A C 1
ATOM 1321 O O . PRO A 1 168 ? 6.605 6.831 -19.103 1.00 90.69 168 PRO A O 1
ATOM 1324 N N . VAL A 1 169 ? 4.761 6.740 -17.829 1.00 89.06 169 VAL A N 1
ATOM 1325 C CA . VAL A 1 169 ? 3.801 7.024 -18.896 1.00 89.06 169 VAL A CA 1
ATOM 1326 C C . VAL A 1 169 ? 3.557 8.528 -18.900 1.00 89.06 169 VAL A C 1
ATOM 1328 O O . VAL A 1 169 ? 3.177 9.114 -17.882 1.00 89.06 169 VAL A O 1
ATOM 1331 N N . LEU A 1 170 ? 3.808 9.163 -20.045 1.00 86.75 170 LEU A N 1
ATOM 1332 C CA . LEU A 1 170 ? 3.748 10.614 -20.191 1.00 86.75 170 LEU A CA 1
ATOM 1333 C C . LEU A 1 170 ? 2.530 11.033 -21.007 1.00 86.75 170 LEU A C 1
ATOM 1335 O O . LEU A 1 170 ? 2.260 10.458 -22.058 1.00 86.75 170 LEU A O 1
ATOM 1339 N N . SER A 1 171 ? 1.839 12.080 -20.564 1.00 82.44 171 SER A N 1
ATOM 1340 C CA . SER A 1 171 ? 0.796 12.722 -21.361 1.00 82.44 171 SER A CA 1
ATOM 1341 C C . SER A 1 171 ? 1.386 13.448 -22.575 1.00 82.44 171 SER A C 1
ATOM 1343 O O . SER A 1 171 ? 2.599 13.661 -22.685 1.00 82.44 171 SER A O 1
ATOM 1345 N N . LYS A 1 172 ? 0.513 13.940 -23.463 1.00 81.25 172 LYS A N 1
ATOM 1346 C CA . LYS A 1 172 ? 0.908 14.803 -24.591 1.00 81.25 172 LYS A CA 1
ATOM 1347 C C . LYS A 1 172 ? 1.621 16.080 -24.135 1.00 81.25 172 LYS A C 1
ATOM 1349 O O . LYS A 1 172 ? 2.503 16.578 -24.827 1.00 81.25 172 LYS A O 1
ATOM 1354 N N . GLN A 1 173 ? 1.276 16.590 -22.954 1.00 81.44 173 GLN A N 1
ATOM 1355 C CA . GLN A 1 173 ? 1.897 17.758 -22.317 1.00 81.44 173 GLN A CA 1
ATOM 1356 C C . GLN A 1 173 ? 3.156 17.383 -21.516 1.00 81.44 173 GLN A C 1
ATOM 1358 O O . GLN A 1 173 ? 3.763 18.239 -20.877 1.00 81.44 173 GLN A O 1
ATOM 1363 N N . ARG A 1 174 ? 3.582 16.116 -21.599 1.00 83.50 174 ARG A N 1
ATOM 1364 C CA . ARG A 1 174 ? 4.747 15.531 -20.928 1.00 83.50 174 ARG A CA 1
ATOM 1365 C C . ARG A 1 174 ? 4.628 15.501 -19.409 1.00 83.50 174 ARG A C 1
ATOM 1367 O O . ARG A 1 174 ? 5.654 15.449 -18.735 1.00 83.50 174 ARG A O 1
ATOM 1374 N N . ASP A 1 175 ? 3.419 15.518 -18.864 1.00 81.56 175 ASP A N 1
ATOM 1375 C CA . ASP A 1 175 ? 3.194 15.258 -17.442 1.00 81.56 175 ASP A CA 1
ATOM 1376 C C . ASP A 1 175 ? 3.228 13.746 -17.188 1.00 81.56 175 ASP A C 1
ATOM 1378 O O . ASP A 1 175 ? 2.804 12.966 -18.040 1.00 81.56 175 ASP A O 1
ATOM 1382 N N . VAL A 1 176 ? 3.738 13.323 -16.029 1.00 83.00 176 VAL A N 1
ATOM 1383 C CA . VAL A 1 176 ? 3.665 11.913 -15.620 1.00 83.00 176 VAL A CA 1
ATOM 1384 C C . VAL A 1 176 ? 2.229 11.618 -15.190 1.00 83.00 176 VAL A C 1
ATOM 1386 O O . VAL A 1 176 ? 1.673 12.305 -14.330 1.00 83.00 176 VAL A O 1
ATOM 1389 N N . ILE A 1 177 ? 1.618 10.623 -15.827 1.00 82.44 177 ILE A N 1
ATOM 1390 C CA . ILE A 1 177 ? 0.198 10.272 -15.644 1.00 82.44 177 ILE A CA 1
ATOM 1391 C C . ILE A 1 177 ? 0.005 8.876 -15.055 1.00 82.44 177 ILE A C 1
ATOM 1393 O O . ILE A 1 177 ? -0.980 8.637 -14.363 1.00 82.44 177 ILE A O 1
ATOM 1397 N N . ALA A 1 178 ? 0.954 7.976 -15.290 1.00 80.38 178 ALA A N 1
ATOM 1398 C CA . ALA A 1 178 ? 1.014 6.646 -14.702 1.00 80.38 178 ALA A CA 1
ATOM 1399 C C . ALA A 1 178 ? 2.465 6.160 -14.709 1.00 80.38 178 ALA A C 1
ATOM 1401 O O . ALA A 1 178 ? 3.291 6.703 -15.446 1.00 80.38 178 ALA A O 1
ATOM 1402 N N . LEU A 1 179 ? 2.753 5.123 -13.929 1.00 85.62 179 LEU A N 1
ATOM 1403 C CA . LEU A 1 179 ? 4.034 4.424 -13.925 1.00 85.62 179 LEU A CA 1
ATOM 1404 C C . LEU A 1 179 ? 3.798 2.967 -14.317 1.00 85.62 179 LEU A C 1
ATOM 1406 O O . LEU A 1 179 ? 2.813 2.364 -13.893 1.00 85.62 179 LEU A O 1
ATOM 1410 N N . ILE A 1 180 ? 4.680 2.430 -15.154 1.00 88.56 180 ILE A N 1
ATOM 1411 C CA . ILE A 1 180 ? 4.845 0.988 -15.316 1.00 88.56 180 ILE A CA 1
ATOM 1412 C C . ILE A 1 180 ? 5.956 0.602 -14.355 1.00 88.56 180 ILE A C 1
ATOM 1414 O O . ILE A 1 180 ? 7.074 1.076 -14.530 1.00 88.56 180 ILE A O 1
ATOM 1418 N N . ASP A 1 181 ? 5.628 -0.213 -13.366 1.00 87.31 181 ASP A N 1
ATOM 1419 C CA . ASP A 1 181 ? 6.536 -0.647 -12.313 1.00 87.31 181 ASP A CA 1
ATOM 1420 C C . ASP A 1 181 ? 6.676 -2.172 -12.370 1.00 87.31 181 ASP A C 1
ATOM 1422 O O . ASP A 1 181 ? 5.667 -2.876 -12.485 1.00 87.31 181 ASP A O 1
ATOM 1426 N N . LEU A 1 182 ? 7.913 -2.665 -12.421 1.00 86.75 182 LEU A N 1
ATOM 1427 C CA . LEU A 1 182 ? 8.231 -4.075 -12.623 1.00 86.75 182 LEU A CA 1
ATOM 1428 C C . LEU A 1 182 ? 9.369 -4.513 -11.706 1.00 86.75 182 LEU A C 1
ATOM 1430 O O . LEU A 1 182 ? 10.494 -4.030 -11.831 1.00 86.75 182 LEU A O 1
ATOM 1434 N N . ASP A 1 183 ? 9.080 -5.533 -10.908 1.00 86.81 183 ASP A N 1
ATOM 1435 C CA . ASP A 1 183 ? 10.012 -6.217 -10.016 1.00 86.81 183 ASP A CA 1
ATOM 1436 C C . ASP A 1 183 ? 10.656 -7.452 -10.666 1.00 86.81 183 ASP A C 1
ATOM 1438 O O . ASP A 1 183 ? 10.070 -8.106 -11.539 1.00 86.81 183 ASP A O 1
ATOM 1442 N N . CYS A 1 184 ? 11.866 -7.812 -10.229 1.00 88.94 184 CYS A N 1
ATOM 1443 C CA . CYS A 1 184 ? 12.553 -9.026 -10.666 1.00 88.94 184 CYS A CA 1
ATOM 1444 C C . CYS A 1 184 ? 13.376 -9.656 -9.533 1.00 88.94 184 CYS A C 1
ATOM 1446 O O . CYS A 1 184 ? 14.232 -8.977 -8.972 1.00 88.94 184 CYS A O 1
ATOM 1448 N N . PRO A 1 185 ? 13.253 -10.974 -9.266 1.00 88.50 185 PRO A N 1
ATOM 1449 C CA . PRO A 1 185 ? 13.968 -11.642 -8.176 1.00 88.50 185 PRO A CA 1
ATOM 1450 C C . PRO A 1 185 ? 15.446 -11.937 -8.461 1.00 88.50 185 PRO A C 1
ATOM 1452 O O . PRO A 1 185 ? 16.086 -12.738 -7.783 1.00 88.50 185 PRO A O 1
ATOM 1455 N N . GLN A 1 186 ? 15.997 -11.354 -9.523 1.00 92.88 186 GLN A N 1
ATOM 1456 C CA . GLN A 1 186 ? 17.407 -11.464 -9.872 1.00 92.88 186 GLN A CA 1
ATOM 1457 C C . GLN A 1 186 ? 18.012 -10.072 -9.950 1.00 92.88 186 GLN A C 1
ATOM 1459 O O . GLN A 1 186 ? 17.436 -9.182 -10.574 1.00 92.88 186 GLN A O 1
ATOM 1464 N N . LYS A 1 187 ? 19.212 -9.899 -9.393 1.00 93.00 187 LYS A N 1
ATOM 1465 C CA . LYS A 1 187 ? 20.001 -8.684 -9.613 1.00 93.00 187 LYS A CA 1
ATOM 1466 C C . LYS A 1 187 ? 20.276 -8.505 -11.099 1.00 93.00 187 LYS A C 1
ATOM 1468 O O . LYS A 1 187 ? 20.612 -9.458 -11.803 1.00 93.00 187 LYS A O 1
ATOM 1473 N N . ASN A 1 188 ? 20.183 -7.264 -11.565 1.00 95.19 188 ASN A N 1
ATOM 1474 C CA . ASN A 1 188 ? 20.356 -6.878 -12.962 1.00 95.19 188 ASN A CA 1
ATOM 1475 C C . ASN A 1 188 ? 19.452 -7.704 -13.903 1.00 95.19 188 ASN A C 1
ATOM 1477 O O . ASN A 1 188 ? 19.872 -8.088 -14.995 1.00 95.19 188 ASN A O 1
ATOM 1481 N N . GLY A 1 189 ? 18.219 -7.981 -13.468 1.00 95.00 189 GLY A N 1
ATOM 1482 C CA . GLY A 1 189 ? 17.252 -8.792 -14.205 1.00 95.00 189 GLY A CA 1
ATOM 1483 C C . GLY A 1 189 ? 16.727 -8.129 -15.478 1.00 95.00 189 GLY A C 1
ATOM 1484 O O . GLY A 1 189 ? 16.313 -8.821 -16.404 1.00 95.00 189 GLY A O 1
ATOM 1485 N N . PHE A 1 190 ? 16.808 -6.798 -15.564 1.00 96.12 190 PHE A N 1
ATOM 1486 C CA . PHE A 1 190 ? 16.370 -6.034 -16.728 1.00 96.12 190 PHE A CA 1
ATOM 1487 C C . PHE A 1 190 ? 17.539 -5.583 -17.603 1.00 96.12 190 PHE A C 1
ATOM 1489 O O . PHE A 1 190 ? 18.481 -4.907 -17.169 1.00 96.12 190 PHE A O 1
ATOM 1496 N N . SER A 1 191 ? 17.442 -5.899 -18.888 1.00 94.81 191 SER A N 1
ATOM 1497 C CA . SER A 1 191 ? 18.370 -5.447 -19.913 1.00 94.81 191 SER A CA 1
ATOM 1498 C C . SER A 1 191 ? 17.973 -4.079 -20.479 1.00 94.81 191 SER A C 1
ATOM 1500 O O . SER A 1 191 ? 16.863 -3.573 -20.303 1.00 94.81 191 SER A O 1
ATOM 1502 N N . ALA A 1 192 ? 18.881 -3.480 -21.249 1.00 94.06 192 ALA A N 1
ATOM 1503 C CA . ALA A 1 192 ? 18.558 -2.287 -22.029 1.00 94.06 192 ALA A CA 1
ATOM 1504 C C . ALA A 1 192 ? 17.508 -2.564 -23.127 1.00 94.06 192 ALA A C 1
ATOM 1506 O O . ALA A 1 192 ? 16.915 -1.628 -23.660 1.00 94.06 192 ALA A O 1
ATOM 1507 N N . GLU A 1 193 ? 17.307 -3.822 -23.526 1.00 93.19 193 GLU A N 1
ATOM 1508 C CA . GLU A 1 193 ? 16.261 -4.186 -24.482 1.00 93.19 193 GLU A CA 1
ATOM 1509 C C . GLU A 1 193 ? 14.878 -4.200 -23.836 1.00 93.19 193 GLU A C 1
ATOM 1511 O O . GLU A 1 193 ? 13.936 -3.673 -24.434 1.00 93.19 193 GLU A O 1
ATOM 1516 N N . ASP A 1 194 ? 14.781 -4.695 -22.603 1.00 95.31 194 ASP A N 1
ATOM 1517 C CA . ASP A 1 194 ? 13.551 -4.656 -21.807 1.00 95.31 194 ASP A CA 1
ATOM 1518 C C . ASP A 1 194 ? 13.121 -3.207 -21.574 1.00 95.31 194 ASP A C 1
ATOM 1520 O O . ASP A 1 194 ? 11.989 -2.834 -21.882 1.00 95.31 194 ASP A O 1
ATOM 1524 N N . GLU A 1 195 ? 14.071 -2.352 -21.179 1.00 94.44 195 GLU A N 1
ATOM 1525 C CA . GLU A 1 195 ? 13.872 -0.906 -21.037 1.00 94.44 195 GLU A CA 1
ATOM 1526 C C . GLU A 1 195 ? 13.293 -0.284 -22.318 1.00 94.44 195 GLU A C 1
ATOM 1528 O O . GLU A 1 195 ? 12.235 0.348 -22.302 1.00 94.44 195 GLU A O 1
ATOM 1533 N N . ARG A 1 196 ? 13.944 -0.509 -23.469 1.00 93.06 196 ARG A N 1
ATOM 1534 C CA . ARG A 1 196 ? 13.474 0.016 -24.763 1.00 93.06 196 ARG A CA 1
ATOM 1535 C C . ARG A 1 196 ? 12.089 -0.503 -25.130 1.00 93.06 196 ARG A C 1
ATOM 1537 O O . ARG A 1 196 ? 11.318 0.223 -25.760 1.00 93.06 196 ARG A O 1
ATOM 1544 N N . THR A 1 197 ? 11.794 -1.754 -24.802 1.00 93.88 197 THR A N 1
ATOM 1545 C CA . THR A 1 197 ? 10.505 -2.384 -25.095 1.00 93.88 197 THR A CA 1
ATOM 1546 C C . THR A 1 197 ? 9.406 -1.759 -24.250 1.00 93.88 197 THR A C 1
ATOM 1548 O O . THR A 1 197 ? 8.389 -1.331 -24.794 1.00 93.88 197 THR A O 1
ATOM 1551 N N . LEU A 1 198 ? 9.637 -1.589 -22.953 1.00 95.25 198 LEU A N 1
ATOM 1552 C CA . LEU A 1 198 ? 8.654 -1.013 -22.042 1.00 95.25 198 LEU A CA 1
ATOM 1553 C C . LEU A 1 198 ? 8.456 0.486 -22.258 1.00 95.25 198 LEU A C 1
ATOM 1555 O O . LEU A 1 198 ? 7.331 0.964 -22.167 1.00 95.25 198 LEU A O 1
ATOM 1559 N N . VAL A 1 199 ? 9.484 1.216 -22.698 1.00 93.38 199 VAL A N 1
ATOM 1560 C CA . VAL A 1 199 ? 9.319 2.594 -23.193 1.00 93.38 199 VAL A CA 1
ATOM 1561 C C . VAL A 1 199 ? 8.370 2.652 -24.394 1.00 93.38 199 VAL A C 1
ATOM 1563 O O . VAL A 1 199 ? 7.569 3.582 -24.503 1.00 93.38 199 VAL A O 1
ATOM 1566 N N . LYS A 1 200 ? 8.422 1.677 -25.310 1.00 91.38 200 LYS A N 1
ATOM 1567 C CA . LYS A 1 200 ? 7.464 1.615 -26.429 1.00 91.38 200 LYS A CA 1
ATOM 1568 C C . LYS A 1 200 ? 6.058 1.294 -25.932 1.00 91.38 200 LYS A C 1
ATOM 1570 O O . LYS A 1 200 ? 5.115 1.926 -26.397 1.00 91.38 200 LYS A O 1
ATOM 1575 N N . VAL A 1 201 ? 5.922 0.366 -24.985 1.00 91.56 201 VAL A N 1
ATOM 1576 C CA . VAL A 1 201 ? 4.630 0.043 -24.358 1.00 91.56 201 VAL A CA 1
ATOM 1577 C C . VAL A 1 201 ? 4.035 1.280 -23.685 1.00 91.56 201 VAL A C 1
ATOM 1579 O O . VAL A 1 201 ? 2.894 1.624 -23.976 1.00 91.56 201 VAL A O 1
ATOM 1582 N N . ALA A 1 202 ? 4.819 2.014 -22.890 1.00 91.62 202 ALA A N 1
ATOM 1583 C CA . ALA A 1 202 ? 4.389 3.252 -22.244 1.00 91.62 202 ALA A CA 1
ATOM 1584 C C . ALA A 1 202 ? 3.891 4.295 -23.256 1.00 91.62 202 ALA A C 1
ATOM 1586 O O . ALA A 1 202 ? 2.874 4.944 -23.023 1.00 91.62 202 ALA A O 1
ATOM 1587 N N . ARG A 1 203 ? 4.555 4.426 -24.413 1.00 89.56 203 ARG A N 1
ATOM 1588 C CA . ARG A 1 203 ? 4.092 5.307 -25.501 1.00 89.56 203 ARG A CA 1
ATOM 1589 C C . ARG A 1 203 ? 2.769 4.843 -26.098 1.00 89.56 203 ARG A C 1
ATOM 1591 O O . ARG A 1 203 ? 1.864 5.649 -26.245 1.00 89.56 203 ARG A O 1
ATOM 1598 N N . ILE A 1 204 ? 2.634 3.549 -26.388 1.00 88.25 204 ILE A N 1
ATOM 1599 C CA . ILE A 1 204 ? 1.379 2.992 -26.909 1.00 88.25 204 ILE A CA 1
ATOM 1600 C C . ILE A 1 204 ? 0.242 3.229 -25.910 1.00 88.25 204 ILE A C 1
ATOM 1602 O O . ILE A 1 204 ? -0.837 3.643 -26.313 1.00 88.25 204 ILE A O 1
ATOM 1606 N N . MET A 1 205 ? 0.482 3.026 -24.613 1.00 86.06 205 MET A N 1
ATOM 1607 C CA . MET A 1 205 ? -0.500 3.312 -23.563 1.00 86.06 205 MET A CA 1
ATOM 1608 C C . MET A 1 205 ? -0.859 4.799 -23.492 1.00 86.06 205 MET A C 1
ATOM 1610 O O . MET A 1 205 ? -2.029 5.136 -23.322 1.00 86.06 205 MET A O 1
ATOM 1614 N N . ALA A 1 206 ? 0.124 5.693 -23.626 1.00 85.94 206 ALA A N 1
ATOM 1615 C CA . ALA A 1 206 ? -0.107 7.134 -23.675 1.00 85.94 206 ALA A CA 1
ATOM 1616 C C . ALA A 1 206 ? -0.973 7.542 -24.880 1.00 85.94 206 ALA A C 1
ATOM 1618 O O . ALA A 1 206 ? -1.863 8.376 -24.737 1.00 85.94 206 ALA A O 1
ATOM 1619 N N . ASP A 1 207 ? -0.741 6.929 -26.042 1.00 85.19 207 ASP A N 1
ATOM 1620 C CA . ASP A 1 207 ? -1.420 7.271 -27.295 1.00 85.19 207 ASP A CA 1
ATOM 1621 C C . ASP A 1 207 ? -2.804 6.618 -27.434 1.00 85.19 207 ASP A C 1
ATOM 1623 O O . ASP A 1 207 ? -3.711 7.202 -28.028 1.00 85.19 207 ASP A O 1
ATOM 1627 N N . ALA A 1 208 ? -2.977 5.406 -26.902 1.00 84.38 208 ALA A N 1
ATOM 1628 C CA . ALA A 1 208 ? -4.204 4.622 -27.036 1.00 84.38 208 ALA A CA 1
ATOM 1629 C C . ALA A 1 208 ? -5.310 5.032 -26.050 1.00 84.38 208 ALA A C 1
ATOM 1631 O O . ALA A 1 208 ? -6.459 4.618 -26.215 1.00 84.38 208 ALA A O 1
ATOM 1632 N N . CYS A 1 209 ? -4.980 5.830 -25.034 1.00 75.06 209 CYS A N 1
ATOM 1633 C CA . CYS A 1 209 ? -5.896 6.213 -23.966 1.00 75.06 209 CYS A CA 1
ATOM 1634 C C . CYS A 1 209 ? -6.079 7.735 -23.905 1.00 75.06 209 CYS A C 1
ATOM 1636 O O . CYS A 1 209 ? -5.145 8.514 -24.085 1.00 75.06 209 CYS A O 1
ATOM 1638 N N . ASP A 1 210 ? -7.301 8.167 -23.601 1.00 75.25 210 ASP A N 1
ATOM 1639 C CA . ASP A 1 210 ? -7.644 9.583 -23.461 1.00 75.25 210 ASP A CA 1
ATOM 1640 C C . ASP A 1 210 ? -7.383 10.079 -22.032 1.00 75.25 210 ASP A C 1
ATOM 1642 O O . ASP A 1 210 ? -8.291 10.306 -21.226 1.00 75.25 210 ASP A O 1
ATOM 1646 N N . TRP A 1 211 ? -6.098 10.193 -21.703 1.00 71.50 211 TRP A N 1
ATOM 1647 C CA . TRP A 1 211 ? -5.640 10.625 -20.384 1.00 71.50 211 TRP A CA 1
ATOM 1648 C C . TRP A 1 211 ? -5.997 12.080 -20.070 1.00 71.50 211 TRP A C 1
ATOM 1650 O O . TRP A 1 211 ? -6.170 12.416 -18.904 1.00 71.50 211 TRP A O 1
ATOM 1660 N N . ASP A 1 212 ? -6.179 12.931 -21.085 1.00 67.19 212 ASP A N 1
ATOM 1661 C CA . ASP A 1 212 ? -6.540 14.345 -20.911 1.00 67.19 212 ASP A CA 1
ATOM 1662 C C . ASP A 1 212 ? -7.944 14.509 -20.286 1.00 67.19 212 ASP A C 1
ATOM 1664 O O . ASP A 1 212 ? -8.220 15.485 -19.580 1.00 67.19 212 ASP A O 1
ATOM 1668 N N . ASN A 1 213 ? -8.827 13.523 -20.488 1.00 65.31 213 ASN A N 1
ATOM 1669 C CA . ASN A 1 213 ? -10.145 13.468 -19.853 1.00 65.31 213 ASN A CA 1
ATOM 1670 C C . ASN A 1 213 ? -10.104 12.955 -18.406 1.00 65.31 213 ASN A C 1
ATOM 1672 O O . ASN A 1 213 ? -11.020 13.217 -17.614 1.00 65.31 213 ASN A O 1
ATOM 1676 N N . VAL A 1 214 ? -9.019 12.290 -18.017 1.00 57.25 214 VAL A N 1
ATOM 1677 C CA . VAL A 1 214 ? -8.756 11.901 -16.637 1.00 57.25 214 VAL A CA 1
ATOM 1678 C C . VAL A 1 214 ? -8.008 13.061 -15.982 1.00 57.25 214 VAL A C 1
ATOM 1680 O O . VAL A 1 214 ? -6.796 13.178 -16.076 1.00 57.25 214 VAL A O 1
ATOM 1683 N N . LYS A 1 215 ? -8.729 13.960 -15.293 1.00 57.81 215 LYS A N 1
ATOM 1684 C CA . LYS A 1 215 ? -8.132 15.061 -14.497 1.00 57.81 215 LYS A CA 1
ATOM 1685 C C . LYS A 1 215 ? -7.398 14.539 -13.247 1.00 57.81 215 LYS A C 1
ATOM 1687 O O . LYS A 1 215 ? -7.708 14.953 -12.125 1.00 57.81 215 LYS A O 1
ATOM 1692 N N . MET A 1 216 ? -6.472 13.607 -13.430 1.00 52.44 216 MET A N 1
ATOM 1693 C CA . MET A 1 216 ? -5.568 13.077 -12.422 1.00 52.44 216 MET A CA 1
ATOM 1694 C C . MET A 1 216 ? -4.149 13.252 -12.948 1.00 52.44 216 MET A C 1
ATOM 1696 O O . MET A 1 216 ? -3.782 12.694 -13.975 1.00 52.44 216 MET A O 1
ATOM 1700 N N . ARG A 1 217 ? -3.361 14.070 -12.252 1.00 56.66 217 ARG A N 1
ATOM 1701 C CA . ARG A 1 217 ? -1.906 14.004 -12.374 1.00 56.66 217 ARG A CA 1
ATOM 1702 C C . ARG A 1 217 ? -1.449 12.833 -11.523 1.00 56.66 217 ARG A C 1
ATOM 1704 O O . ARG A 1 217 ? -2.044 12.623 -10.465 1.00 56.66 217 ARG A O 1
ATOM 1711 N N . TYR A 1 218 ? -0.411 12.117 -11.951 1.00 55.53 218 TYR A N 1
ATOM 1712 C CA . TYR A 1 218 ? 0.277 11.246 -11.014 1.00 55.53 218 TYR A CA 1
ATOM 1713 C C . TYR A 1 218 ? 0.826 12.138 -9.899 1.00 55.53 218 TYR A C 1
ATOM 1715 O O . TYR A 1 218 ? 1.675 13.001 -10.126 1.00 55.53 218 TYR A O 1
ATOM 1723 N N . THR A 1 219 ? 0.260 11.997 -8.713 1.00 50.16 219 THR A N 1
ATOM 1724 C CA . THR A 1 219 ? 0.787 12.575 -7.484 1.00 50.16 219 THR A CA 1
ATOM 1725 C C . THR A 1 219 ? 1.371 11.412 -6.709 1.00 50.16 219 THR A C 1
ATOM 1727 O O . THR A 1 219 ? 0.695 10.387 -6.604 1.00 50.16 219 THR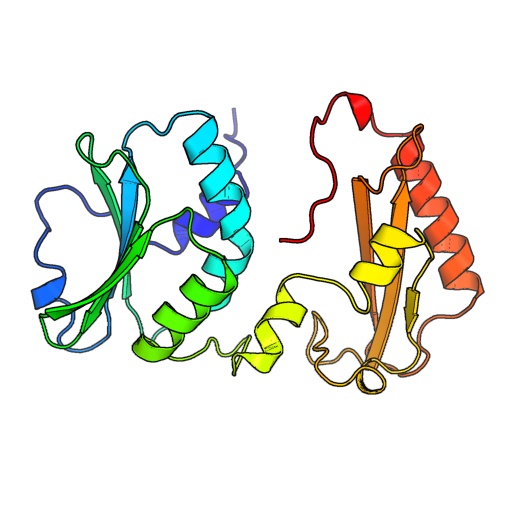 A O 1
ATOM 1730 N N . GLN A 1 220 ? 2.592 11.558 -6.186 1.00 42.44 220 GLN A N 1
ATOM 1731 C CA . GLN A 1 220 ? 3.045 10.627 -5.151 1.00 42.44 220 GLN A CA 1
ATOM 1732 C C . GLN A 1 220 ? 1.975 10.601 -4.041 1.00 42.44 220 GLN A C 1
ATOM 1734 O O . GLN A 1 220 ? 1.382 11.659 -3.780 1.00 42.44 220 GLN A O 1
ATOM 1739 N N . PRO A 1 221 ? 1.647 9.427 -3.481 1.00 43.44 221 PRO A N 1
ATOM 1740 C CA . PRO A 1 221 ? 0.823 9.332 -2.283 1.00 43.44 221 PRO A CA 1
ATOM 1741 C C . PRO A 1 221 ? 1.349 10.204 -1.139 1.00 43.44 221 PRO A C 1
ATOM 1743 O O . PRO A 1 221 ? 2.587 10.338 -1.013 1.00 43.44 221 PRO A O 1
#